Protein 5IJ6 (pdb70)

B-factor: mean 33.67, std 13.54, range [16.43, 113.98]

Organism: Enterococcus faecalis (strain ATCC 700802 / V583) (NCBI:txid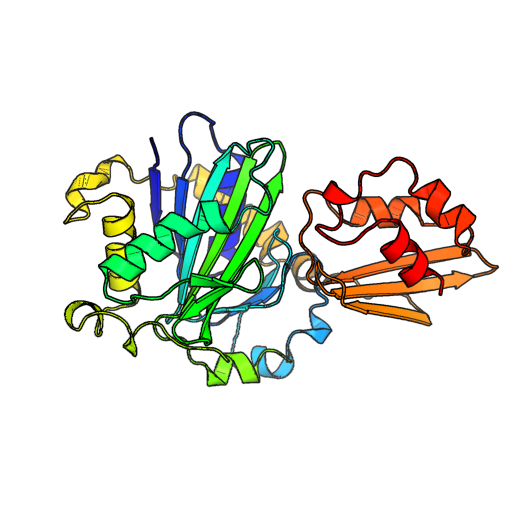226185)

Secondary structure (DSSP, 8-state):
--EEEE-----HHHHHHHHHHHHHT-BTTB-EEEEE--SSEEEE-TT--HHHHB-HHHHHHHT-EEEE-SS-S--EEE-TTEEEEEEEEE--TTTTT-HHHHHHHHHHHHHHTT-TT-EEETTTEEEETTEEEEEEEEEEETTEEEEEEEEESS--HHHHHHHB--B--SGGGS-GGGTT--HHHHHHHHHHHHTT-SSGGGGGGGB----HHHHHHHHHHIIIIIT-HHHHH-PPPP-SEEEEEEETTEEEEEEEEEETTEEEEEEEEES---SS-THHHHHHHTT-BSSHHHHHHHTTT--HHHHSTT--HHHHHHHHH-

Structure (mmCIF, N/CA/C/O backbone):
data_5IJ6
#
_entry.id   5IJ6
#
_cell.length_a   53.011
_cell.length_b   70.912
_cell.length_c   106.466
_cell.angle_alpha   90.000
_cell.angle_beta   90.000
_cell.angle_gamma   90.000
#
_symmetry.space_group_name_H-M   'P 21 21 21'
#
loop_
_entity.id
_entity.type
_entity.pdbx_description
1 polymer 'Lipoate--protein ligase'
2 non-polymer 'LIPOIC ACID'
3 non-polymer 'SULFATE ION'
4 non-polymer 'CHLORIDE ION'
5 water water
#
loop_
_atom_site.group_PDB
_atom_site.id
_atom_site.type_symbol
_atom_site.label_atom_id
_atom_site.label_alt_id
_atom_site.label_comp_id
_atom_site.label_asym_id
_atom_site.label_entity_id
_atom_site.label_seq_id
_atom_site.pdbx_PDB_ins_code
_atom_site.Cartn_x
_atom_site.Cartn_y
_atom_site.Cartn_z
_atom_site.occupancy
_atom_site.B_iso_or_equiv
_atom_site.auth_seq_id
_atom_site.auth_comp_id
_atom_site.auth_asym_id
_atom_site.auth_atom_id
_atom_site.pdbx_PDB_model_num
ATOM 1 N N . GLY A 1 18 ? 87.760 68.250 135.371 1.00 61.63 0 GLY A N 1
ATOM 2 C CA . GLY A 1 18 ? 87.665 69.682 135.781 1.00 59.39 0 GLY A CA 1
ATOM 3 C C . GLY A 1 18 ? 86.267 70.159 136.159 1.00 52.16 0 GLY A C 1
ATOM 4 O O . GLY A 1 18 ? 86.107 71.251 136.709 1.00 49.83 0 GLY A O 1
ATOM 5 N N . MET A 1 19 ? 85.252 69.356 135.875 1.00 48.31 1 MET A N 1
ATOM 6 C CA . MET A 1 19 ? 83.889 69.791 136.078 1.00 47.50 1 MET A CA 1
ATOM 7 C C . MET A 1 19 ? 83.529 69.899 137.562 1.00 44.15 1 MET A C 1
ATOM 8 O O . MET A 1 19 ? 84.062 69.190 138.407 1.00 43.15 1 MET A O 1
ATOM 13 N N . ARG A 1 20 ? 82.633 70.833 137.851 1.00 41.45 2 ARG A N 1
ATOM 14 C CA . ARG A 1 20 ? 82.110 71.047 139.181 1.00 38.75 2 ARG A CA 1
ATOM 15 C C . ARG A 1 20 ? 80.637 70.836 139.075 1.00 35.20 2 ARG A C 1
ATOM 16 O O . ARG A 1 20 ? 80.101 70.785 137.958 1.00 32.28 2 ARG A O 1
ATOM 24 N N . TYR A 1 21 ? 79.958 70.732 140.210 1.00 29.90 3 TYR A N 1
ATOM 25 C CA . TYR A 1 21 ? 78.522 70.618 140.184 1.00 27.27 3 TYR A CA 1
ATOM 26 C C . TYR A 1 21 ? 77.838 71.542 141.188 1.00 26.81 3 TYR A C 1
ATOM 27 O O . TYR A 1 21 ? 78.441 71.982 142.172 1.00 29.06 3 TYR A O 1
ATOM 36 N N . VAL A 1 22 ? 76.570 71.829 140.918 1.00 26.51 4 VAL A N 1
ATOM 37 C CA . VAL A 1 22 ? 75.763 72.647 141.791 1.00 26.99 4 VAL A CA 1
ATOM 38 C C . VAL A 1 22 ? 74.431 71.950 141.942 1.00 25.85 4 VAL A C 1
ATOM 39 O O . VAL A 1 22 ? 73.755 71.657 140.952 1.00 23.64 4 VAL A O 1
ATOM 43 N N . ILE A 1 23 ? 74.047 71.702 143.186 1.00 27.58 5 ILE A N 1
ATOM 44 C CA . ILE A 1 23 ? 72.732 71.156 143.489 1.00 28.11 5 ILE A CA 1
ATOM 45 C C . ILE A 1 23 ? 71.881 72.286 144.018 1.00 25.67 5 ILE A C 1
ATOM 46 O O . ILE A 1 23 ? 72.091 72.751 145.106 1.00 27.61 5 ILE A O 1
ATOM 51 N N . MET A 1 24 ? 70.908 72.722 143.249 1.00 25.45 6 MET A N 1
ATOM 52 C CA . MET A 1 24 ? 70.093 73.866 143.682 1.00 28.17 6 MET A CA 1
ATOM 53 C C . MET A 1 24 ? 69.145 73.442 144.777 1.00 29.47 6 MET A C 1
ATOM 54 O O . MET A 1 24 ? 68.520 72.385 144.685 1.00 25.18 6 MET A O 1
ATOM 59 N N . GLN A 1 25 ? 69.031 74.281 145.796 1.00 32.02 7 GLN A N 1
ATOM 60 C CA . GLN A 1 25 ? 68.289 73.943 147.028 1.00 36.21 7 GLN A CA 1
ATOM 61 C C . GLN A 1 25 ? 66.830 74.371 146.919 1.00 32.82 7 GLN A C 1
ATOM 62 O O . GLN A 1 25 ? 65.975 73.789 147.521 1.00 28.81 7 GLN A O 1
ATOM 68 N N . SER A 1 26 ? 66.563 75.397 146.125 1.00 28.16 8 SER A N 1
ATOM 69 C CA . SER A 1 26 ? 65.222 75.932 145.987 1.00 29.84 8 SER A CA 1
ATOM 70 C C . SER A 1 26 ? 64.301 74.964 145.213 1.00 27.92 8 SER A C 1
ATOM 71 O O . SER A 1 26 ? 64.779 74.105 144.463 1.00 31.02 8 SER A O 1
ATOM 74 N N . ARG A 1 27 ? 62.981 75.086 145.425 1.00 25.45 9 ARG A N 1
ATO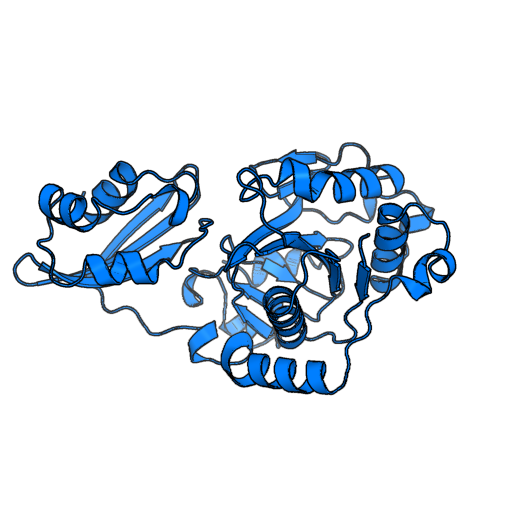M 75 C CA . ARG A 1 27 ? 61.991 74.382 144.587 1.00 25.84 9 ARG A CA 1
ATOM 76 C C . ARG A 1 27 ? 61.149 75.364 143.753 1.00 27.46 9 ARG A C 1
ATOM 77 O O . ARG A 1 27 ? 60.019 75.044 143.344 1.00 26.96 9 ARG A O 1
ATOM 85 N N . ASP A 1 28 ? 61.721 76.551 143.500 1.00 27.49 10 ASP A N 1
ATOM 86 C CA . ASP A 1 28 ? 61.091 77.606 142.718 1.00 25.39 10 ASP A CA 1
ATOM 87 C C . ASP A 1 28 ? 61.811 77.703 141.389 1.00 25.02 10 ASP A C 1
ATOM 88 O O . ASP A 1 28 ? 63.015 78.007 141.348 1.00 25.89 10 ASP A O 1
ATOM 93 N N . ILE A 1 29 ? 61.082 77.447 140.301 1.00 20.39 11 ILE A N 1
ATOM 94 C CA . ILE A 1 29 ? 61.663 77.477 138.963 1.00 21.18 11 ILE A CA 1
ATOM 95 C C . ILE A 1 29 ? 62.323 78.848 138.671 1.00 22.33 11 ILE A C 1
ATOM 96 O O . ILE A 1 29 ? 63.351 78.911 138.005 1.00 25.91 11 ILE A O 1
ATOM 101 N N . ARG A 1 30 ? 61.760 79.920 139.221 1.00 23.23 12 ARG A N 1
ATOM 102 C CA . ARG A 1 30 ? 62.261 81.260 138.942 1.00 25.61 12 ARG A CA 1
ATOM 103 C C . ARG A 1 30 ? 63.621 81.491 139.576 1.00 23.66 12 ARG A C 1
ATOM 104 O O . ARG A 1 30 ? 64.497 82.023 138.941 1.00 23.10 12 ARG A O 1
ATOM 112 N N . GLU A 1 31 ? 63.791 81.075 140.823 1.00 23.93 13 GLU A N 1
ATOM 113 C CA . GLU A 1 31 ? 65.096 81.108 141.461 1.00 24.57 13 GLU A CA 1
ATOM 114 C C . GLU A 1 31 ? 66.100 80.172 140.775 1.00 22.16 13 GLU A C 1
ATOM 115 O O . GLU A 1 31 ? 67.259 80.520 140.617 1.00 23.10 13 GLU A O 1
ATOM 121 N N . ASN A 1 32 ? 65.651 78.981 140.376 1.00 21.07 14 ASN A N 1
ATOM 122 C CA . ASN A 1 32 ? 66.544 78.022 139.708 1.00 20.48 14 ASN A CA 1
ATOM 123 C C . ASN A 1 32 ? 67.018 78.524 138.341 1.00 21.79 14 ASN A C 1
ATOM 124 O O . ASN A 1 32 ? 68.207 78.459 138.040 1.00 22.39 14 ASN A O 1
ATOM 129 N N . LEU A 1 33 ? 66.112 79.068 137.537 1.00 21.33 15 LEU A N 1
ATOM 130 C CA . LEU A 1 33 ? 66.539 79.675 136.250 1.00 23.80 15 LEU A CA 1
ATOM 131 C C . LEU A 1 33 ? 67.477 80.849 136.455 1.00 21.15 15 LEU A C 1
ATOM 132 O O . LEU A 1 33 ? 68.427 81.020 135.682 1.00 24.52 15 LEU A O 1
ATOM 137 N N . ALA A 1 34 ? 67.216 81.662 137.489 1.00 21.85 16 ALA A N 1
ATOM 138 C CA . ALA A 1 34 ? 68.050 82.836 137.773 1.00 21.09 16 ALA A CA 1
ATOM 139 C C . ALA A 1 34 ? 69.443 82.389 138.182 1.00 21.62 16 ALA A C 1
ATOM 140 O O . ALA A 1 34 ? 70.432 83.026 137.826 1.00 20.66 16 ALA A O 1
ATOM 142 N N . THR A 1 35 ? 69.512 81.276 138.921 1.00 21.67 17 THR A N 1
ATOM 143 C CA . THR A 1 35 ? 70.777 80.715 139.364 1.00 22.96 17 THR A CA 1
ATOM 144 C C . THR A 1 35 ? 71.623 80.287 138.160 1.00 23.45 17 THR A C 1
ATOM 145 O O . THR A 1 35 ? 72.829 80.668 138.033 1.00 23.91 17 THR A O 1
ATOM 149 N N . GLU A 1 36 ? 71.005 79.528 137.273 1.00 23.78 18 GLU A N 1
ATOM 150 C CA . GLU A 1 36 ? 71.634 79.132 136.008 1.00 26.73 18 GLU A CA 1
ATOM 151 C C . GLU A 1 36 ? 72.105 80.352 135.202 1.00 24.31 18 GLU A C 1
ATOM 152 O O . GLU A 1 36 ? 73.251 80.417 134.793 1.00 23.43 18 GLU A O 1
ATOM 158 N N . ASP A 1 37 ? 71.197 81.315 135.000 1.00 26.90 19 ASP A N 1
ATOM 159 C CA . ASP A 1 37 ? 71.519 82.617 134.354 1.00 25.34 19 ASP A CA 1
ATOM 160 C C . ASP A 1 37 ? 72.775 83.263 134.984 1.00 27.36 19 ASP A C 1
ATOM 161 O O . ASP A 1 37 ? 73.727 83.642 134.289 1.00 26.30 19 ASP A O 1
ATOM 166 N N . TYR A 1 38 ? 72.774 83.361 136.301 1.00 27.21 20 TYR A N 1
ATOM 167 C CA . TYR A 1 38 ? 73.842 83.999 137.018 1.00 32.03 20 TYR A CA 1
ATOM 168 C C . TYR A 1 38 ? 75.178 83.238 136.902 1.00 29.68 20 TYR A C 1
ATOM 169 O O . TYR A 1 38 ? 76.222 83.844 136.740 1.00 29.37 20 TYR A O 1
ATOM 178 N N . LEU A 1 39 ? 75.121 81.914 136.989 1.00 31.85 21 LEU A N 1
ATOM 179 C CA . LEU A 1 39 ? 76.318 81.083 136.902 1.00 28.52 21 LEU A CA 1
ATOM 180 C C . LEU A 1 39 ? 76.924 81.119 135.485 1.00 29.40 21 LEU A C 1
ATOM 181 O O . LEU A 1 39 ? 78.155 81.131 135.332 1.00 36.68 21 LEU A O 1
ATOM 186 N N . LEU A 1 40 ? 76.072 81.161 134.464 1.00 27.42 22 LEU A N 1
ATOM 187 C CA . LEU A 1 40 ? 76.548 81.348 133.076 1.00 29.51 22 LEU A CA 1
ATOM 188 C C . LEU A 1 40 ? 77.253 82.692 132.935 1.00 33.34 22 LEU A C 1
ATOM 189 O O . LEU A 1 40 ? 78.327 82.791 132.348 1.00 33.24 22 LEU A O 1
ATOM 194 N N . ASN A 1 41 ? 76.644 83.725 133.481 1.00 33.10 23 ASN A N 1
ATOM 195 C CA . ASN A 1 41 ? 77.181 85.061 133.327 1.00 41.30 23 ASN A CA 1
ATOM 196 C C . ASN A 1 41 ? 78.440 85.358 134.157 1.00 45.12 23 ASN A C 1
ATOM 197 O O . ASN A 1 41 ? 79.122 86.335 133.888 1.00 52.45 23 ASN A O 1
ATOM 202 N N . THR A 1 42 ? 78.776 84.474 135.105 1.00 45.71 24 THR A N 1
ATOM 203 C CA . THR A 1 42 ? 80.009 84.602 135.902 1.00 53.42 24 THR A CA 1
ATOM 204 C C . THR A 1 42 ? 80.959 83.367 135.756 1.00 50.17 24 THR A C 1
ATOM 205 O O . THR A 1 42 ? 81.805 83.125 136.604 1.00 52.66 24 THR A O 1
ATOM 209 N N . LEU A 1 43 ? 80.809 82.613 134.665 1.00 51.11 25 LEU A N 1
ATOM 210 C CA . LEU A 1 43 ? 81.574 81.374 134.445 1.00 47.94 25 LEU A CA 1
ATOM 211 C C . LEU A 1 43 ? 83.047 81.679 134.116 1.00 49.74 25 LEU A C 1
ATOM 212 O O . LEU A 1 43 ? 83.356 82.715 133.524 1.00 50.67 25 LEU A O 1
ATOM 217 N N . SER A 1 44 ? 83.937 80.773 134.521 1.00 51.46 26 SER A N 1
ATOM 218 C CA . SER A 1 44 ? 85.355 80.810 134.121 1.00 60.32 26 SER A CA 1
ATOM 219 C C . SER A 1 44 ? 85.623 79.642 133.163 1.00 67.79 26 SER A C 1
ATOM 220 O O . SER A 1 44 ? 84.943 78.601 133.235 1.00 71.41 26 SER A O 1
ATOM 223 N N . PHE A 1 45 ? 86.606 79.804 132.270 1.00 73.91 27 PHE A N 1
ATOM 224 C CA . PHE A 1 45 ? 87.019 78.704 131.374 1.00 81.47 27 PHE A CA 1
ATOM 225 C C . PHE A 1 45 ? 87.641 77.565 132.207 1.00 78.93 27 PHE A C 1
ATOM 226 O O . PHE A 1 45 ? 87.510 76.388 131.855 1.00 77.45 27 PHE A O 1
ATOM 234 N N . GLU A 1 46 ? 88.279 77.923 133.325 1.00 71.56 28 GLU A N 1
ATOM 235 C CA . GLU A 1 46 ? 88.865 76.937 134.240 1.00 73.17 28 GLU A CA 1
ATOM 236 C C . GLU A 1 46 ? 87.912 75.777 134.581 1.00 74.45 28 GLU A C 1
ATOM 237 O O . GLU A 1 46 ? 88.341 74.617 134.622 1.00 71.42 28 GLU A O 1
ATOM 243 N N . GLU A 1 47 ? 86.631 76.080 134.822 1.00 64.96 29 GLU A N 1
ATOM 244 C CA . GLU A 1 47 ? 85.693 75.048 135.272 1.00 60.90 29 GLU A CA 1
ATOM 245 C C . GLU A 1 47 ? 84.314 75.137 134.629 1.00 51.39 29 GLU A C 1
ATOM 246 O O . GLU A 1 47 ? 83.584 76.104 134.853 1.00 47.40 29 GLU A O 1
ATOM 252 N N . PRO A 1 48 ? 83.962 74.126 133.812 1.00 42.58 30 PRO A N 1
ATOM 253 C CA . PRO A 1 48 ? 82.567 73.951 133.424 1.00 41.80 30 PRO A CA 1
ATOM 254 C C . PRO A 1 48 ? 81.758 73.415 134.611 1.00 37.60 30 PRO A C 1
ATOM 255 O O . PRO A 1 48 ? 82.344 72.864 135.553 1.00 37.72 30 PRO A O 1
ATOM 259 N N . LEU A 1 49 ? 80.440 73.583 134.562 1.00 31.47 31 LEU A N 1
ATOM 260 C CA . LEU A 1 49 ? 79.551 73.170 135.645 1.00 30.24 31 LEU A CA 1
ATOM 261 C C . LEU A 1 49 ? 78.490 72.228 135.151 1.00 30.05 31 LEU A C 1
ATOM 262 O O . LEU A 1 49 ? 78.045 72.304 133.983 1.00 28.21 31 LEU A O 1
ATOM 267 N N . VAL A 1 50 ? 78.042 71.365 136.047 1.00 25.43 32 VAL A N 1
ATOM 268 C CA . VAL A 1 50 ? 76.795 70.672 135.847 1.00 25.67 32 VAL A CA 1
ATOM 269 C C . VAL A 1 50 ? 75.821 71.085 136.965 1.00 23.42 32 VAL A C 1
ATOM 270 O O . VAL A 1 50 ? 76.154 71.050 138.149 1.00 22.22 32 VAL A O 1
ATOM 274 N N . LEU A 1 51 ? 74.639 71.504 136.573 1.00 21.77 33 LEU A N 1
ATOM 275 C CA . LEU A 1 51 ? 73.637 71.956 137.514 1.00 23.12 33 LEU A CA 1
ATOM 276 C C . LEU A 1 51 ? 72.491 70.955 137.535 1.00 23.58 33 LEU A C 1
ATOM 277 O O . LEU A 1 51 ? 72.116 70.422 136.491 1.00 22.50 33 LEU A O 1
ATOM 282 N N . PHE A 1 52 ? 71.924 70.733 138.715 1.00 21.89 34 PHE A N 1
ATOM 283 C CA . PHE A 1 52 ? 70.732 69.922 138.857 1.00 21.12 34 PHE A CA 1
ATOM 284 C C . PHE A 1 52 ? 69.712 70.699 139.638 1.00 22.31 34 PHE A C 1
ATOM 285 O O . PHE A 1 52 ? 70.030 71.249 140.714 1.00 26.12 34 PHE A O 1
ATOM 293 N N . TYR A 1 53 ? 68.489 70.753 139.112 1.00 20.36 35 TYR A N 1
ATOM 294 C CA . TYR A 1 53 ? 67.439 71.461 139.793 1.00 22.38 35 TYR A CA 1
ATOM 295 C C . TYR A 1 53 ? 66.079 70.853 139.650 1.00 19.29 35 TYR A C 1
ATOM 296 O O . TYR A 1 53 ? 65.723 70.323 138.617 1.00 20.71 35 TYR A O 1
ATOM 305 N N . ILE A 1 54 ? 65.320 70.991 140.731 1.00 19.31 36 ILE A N 1
ATOM 306 C CA . ILE A 1 54 ? 63.996 70.454 140.878 1.00 19.48 36 ILE A CA 1
ATOM 307 C C . ILE A 1 54 ? 63.081 71.587 141.319 1.00 21.22 36 ILE A C 1
ATOM 308 O O . ILE A 1 54 ? 63.493 72.455 142.107 1.00 22.22 36 ILE A O 1
ATOM 313 N N . GLN A 1 55 ? 61.841 71.579 140.826 1.00 22.81 37 GLN A N 1
ATOM 314 C CA . GLN A 1 55 ? 60.875 72.642 141.149 1.00 23.50 37 GLN A CA 1
ATOM 315 C C . GLN A 1 55 ? 59.436 72.134 141.225 1.00 25.11 37 GLN A C 1
ATOM 316 O O . GLN A 1 55 ? 59.075 71.115 140.600 1.00 25.50 37 GLN A O 1
ATOM 322 N N . GLU A 1 56 ? 58.627 72.875 141.973 1.00 23.73 38 GLU A N 1
ATOM 323 C CA . GLU A 1 56 ? 57.190 72.661 142.063 1.00 30.23 38 GLU A CA 1
ATOM 324 C C . GLU A 1 56 ? 56.476 73.027 140.748 1.00 28.00 38 GLU A C 1
ATOM 325 O O . GLU A 1 56 ? 57.015 73.809 139.943 1.00 26.05 38 GLU A O 1
ATOM 331 N N . PRO A 1 57 ? 55.259 72.465 140.526 1.00 27.83 39 PRO A N 1
ATOM 332 C CA . PRO A 1 57 ? 54.460 72.700 139.301 1.00 24.16 39 PRO A CA 1
ATOM 333 C C . PRO A 1 57 ? 54.652 74.081 138.615 1.00 22.65 39 PRO A C 1
ATOM 334 O O . PRO A 1 57 ? 54.370 75.144 139.186 1.00 21.56 39 PRO A O 1
ATOM 338 N N . CYS A 1 58 ? 55.148 74.049 137.398 1.00 22.43 40 CYS A N 1
ATOM 339 C CA . CYS A 1 58 ? 55.424 75.260 136.699 1.00 19.27 40 CYS A CA 1
ATOM 340 C C . CYS A 1 58 ? 55.415 75.004 135.252 1.00 17.11 40 CYS A C 1
ATOM 341 O O . CYS A 1 58 ? 55.508 73.855 134.808 1.00 17.79 40 CYS A O 1
ATOM 344 N N . VAL A 1 59 ? 55.277 76.080 134.508 1.00 17.27 41 VAL A N 1
ATOM 345 C CA . VAL A 1 59 ? 55.452 76.072 133.065 1.00 19.40 41 VAL A CA 1
ATOM 346 C C . VAL A 1 59 ? 56.601 77.021 132.698 1.00 18.10 41 VAL A C 1
ATOM 347 O O . VAL A 1 59 ? 56.698 78.137 133.204 1.00 19.29 41 VAL A O 1
ATOM 351 N N . ILE A 1 60 ? 57.471 76.562 131.825 1.00 19.04 42 ILE A N 1
ATOM 352 C CA . ILE A 1 60 ? 58.575 77.383 131.362 1.00 18.13 42 ILE A CA 1
ATOM 353 C C . ILE A 1 60 ? 58.413 77.584 129.869 1.00 18.21 42 ILE A C 1
ATOM 354 O O . ILE A 1 60 ? 58.424 76.618 129.078 1.00 17.83 42 ILE A O 1
ATOM 359 N N . LEU A 1 61 ? 58.265 78.841 129.480 1.00 18.83 43 LEU A N 1
ATOM 360 C CA . LEU A 1 61 ? 58.195 79.202 128.080 1.00 18.71 43 LEU A CA 1
ATOM 361 C C . LEU A 1 61 ? 59.581 79.354 127.463 1.00 18.08 43 LEU A C 1
ATOM 362 O O . LEU A 1 61 ? 60.500 79.885 128.088 1.00 20.22 43 LEU A O 1
ATOM 367 N N . GLY A 1 62 ? 59.717 78.884 126.219 1.00 17.14 44 GLY A N 1
ATOM 368 C CA . GLY A 1 62 ? 60.844 79.235 125.395 1.00 22.58 44 GLY A CA 1
ATOM 369 C C . GLY A 1 62 ? 60.925 80.728 125.177 1.00 20.89 44 GLY A C 1
ATOM 370 O O . GLY A 1 62 ? 59.924 81.440 125.250 1.00 20.93 44 GLY A O 1
ATOM 371 N N . ARG A 1 63 ? 62.133 81.186 124.874 1.00 19.93 45 ARG A N 1
ATOM 372 C CA . ARG A 1 63 ? 62.468 82.587 124.845 1.00 20.47 45 ARG A CA 1
ATOM 373 C C . ARG A 1 63 ? 61.517 83.421 123.994 1.00 21.27 45 ARG A C 1
ATOM 374 O O . ARG A 1 63 ? 61.180 84.525 124.365 1.00 20.09 45 ARG A O 1
ATOM 382 N N . ASN A 1 64 ? 61.082 82.873 122.856 1.00 20.69 46 ASN A N 1
ATOM 383 C CA . ASN A 1 64 ? 60.294 83.625 121.901 1.00 20.54 46 ASN A CA 1
ATOM 384 C C . ASN A 1 64 ? 58.852 83.105 121.766 1.00 19.19 46 ASN A C 1
ATOM 385 O O . ASN A 1 64 ? 58.192 83.359 120.797 1.00 20.41 46 ASN A O 1
ATOM 390 N N . GLN A 1 65 ? 58.379 82.395 122.751 1.00 20.12 47 GLN A N 1
ATOM 391 C CA . GLN A 1 65 ? 57.026 81.869 122.684 1.00 21.82 47 GLN A CA 1
ATOM 392 C C . GLN A 1 65 ? 56.013 82.929 123.094 1.00 23.62 47 GLN A C 1
ATOM 393 O O . GLN A 1 65 ? 56.333 83.877 123.831 1.00 20.99 47 GLN A O 1
ATOM 399 N N . ASN A 1 66 ? 54.809 82.774 122.570 1.00 22.87 48 ASN A N 1
ATOM 400 C CA . ASN A 1 66 ? 53.674 83.555 122.972 1.00 23.18 48 ASN A CA 1
ATOM 401 C C . ASN A 1 66 ? 53.018 82.874 124.180 1.00 22.10 48 ASN A C 1
ATOM 402 O O . ASN A 1 66 ? 52.470 81.764 124.066 1.00 23.55 48 ASN A O 1
ATOM 407 N N . ALA A 1 67 ? 53.107 83.518 125.352 1.00 19.98 49 ALA A N 1
ATOM 408 C CA . ALA A 1 67 ? 52.559 82.967 126.593 1.00 21.07 49 ALA A CA 1
ATOM 409 C C . ALA A 1 67 ? 51.065 82.580 126.476 1.00 24.48 49 ALA A C 1
ATOM 410 O O . ALA A 1 67 ? 50.617 81.518 126.969 1.00 26.00 49 ALA A O 1
ATOM 412 N N . TYR A 1 68 ? 50.325 83.438 125.811 1.00 24.46 50 TYR A N 1
ATOM 413 C CA . TYR A 1 68 ? 48.890 83.309 125.705 1.00 30.72 50 TYR A CA 1
ATOM 414 C C . TYR A 1 68 ? 48.473 82.157 124.785 1.00 32.87 50 TYR A C 1
ATOM 415 O O . TYR A 1 68 ? 47.392 81.639 124.912 1.00 36.31 50 TYR A O 1
ATOM 424 N N . GLU A 1 69 ? 49.355 81.719 123.906 1.00 31.60 51 GLU A N 1
ATOM 425 C CA . GLU A 1 69 ? 48.996 80.633 123.014 1.00 33.56 51 GLU A CA 1
ATOM 426 C C . GLU A 1 69 ? 49.457 79.277 123.465 1.00 30.28 51 GLU A C 1
ATOM 427 O O . GLU A 1 69 ? 48.932 78.283 123.007 1.00 30.73 51 GLU A O 1
ATOM 433 N N . GLU A 1 70 ? 50.404 79.233 124.389 1.00 26.86 52 GLU A N 1
ATOM 434 C CA . GLU A 1 70 ? 51.019 77.986 124.784 1.00 26.21 52 GLU A CA 1
ATOM 435 C C . GLU A 1 70 ? 50.438 77.399 126.050 1.00 24.53 52 GLU A C 1
ATOM 436 O O . GLU A 1 70 ? 50.584 76.192 126.290 1.00 21.52 52 GLU A O 1
ATOM 442 N N . ILE A 1 71 ? 49.820 78.249 126.871 1.00 22.18 53 ILE A N 1
ATOM 443 C CA . ILE A 1 71 ? 49.346 77.862 128.196 1.00 22.29 53 ILE A CA 1
ATOM 444 C C . ILE A 1 71 ? 47.855 78.130 128.362 1.00 24.58 53 ILE A C 1
ATOM 445 O O . ILE A 1 71 ? 47.347 79.149 127.909 1.00 23.42 53 ILE A O 1
ATOM 450 N N . ASP A 1 72 ? 47.171 77.218 129.037 1.00 23.01 54 ASP A N 1
ATOM 451 C CA . ASP A 1 72 ? 45.841 77.501 129.592 1.00 26.98 54 ASP A CA 1
ATOM 452 C C . ASP A 1 72 ? 46.037 78.260 130.916 1.00 24.35 54 ASP A C 1
ATOM 453 O O . ASP A 1 72 ? 46.217 77.656 131.976 1.00 24.67 54 ASP A O 1
ATOM 458 N N . LEU A 1 73 ? 46.011 79.581 130.820 1.00 25.97 55 LEU A N 1
ATOM 459 C CA . LEU A 1 73 ? 46.357 80.464 131.924 1.00 25.63 55 LEU A CA 1
ATOM 460 C C . LEU A 1 73 ? 45.359 80.416 133.054 1.00 25.78 55 LEU A C 1
ATOM 461 O O . LEU A 1 73 ? 45.744 80.500 134.226 1.00 25.36 55 LEU A O 1
ATOM 466 N N . ALA A 1 74 ? 44.071 80.277 132.719 1.00 27.13 56 ALA A N 1
ATOM 467 C CA . ALA A 1 74 ? 43.041 80.147 133.727 1.00 27.74 56 ALA A CA 1
ATOM 468 C C . ALA A 1 74 ? 43.223 78.871 134.576 1.00 29.50 56 ALA A C 1
ATOM 469 O O . ALA A 1 74 ? 43.059 78.894 135.805 1.00 28.21 56 ALA A O 1
ATOM 471 N N . TYR A 1 75 ? 43.562 77.763 133.926 1.00 29.20 57 TYR A N 1
ATOM 472 C CA . TYR A 1 75 ? 43.851 76.503 134.641 1.00 27.95 57 TYR A CA 1
ATOM 473 C C . TYR A 1 75 ? 45.129 76.622 135.495 1.00 25.80 57 TYR A C 1
ATOM 474 O O . TYR A 1 75 ? 45.148 76.228 136.664 1.00 27.17 57 TYR A O 1
ATOM 483 N N . ALA A 1 76 ? 46.181 77.172 134.919 1.00 24.63 58 ALA A N 1
ATOM 484 C CA . ALA A 1 76 ? 47.425 77.387 135.666 1.00 23.81 58 ALA A CA 1
ATOM 485 C C . ALA A 1 76 ? 47.168 78.250 136.906 1.00 25.97 58 ALA A C 1
ATOM 486 O O . ALA A 1 76 ? 47.651 77.932 138.001 1.00 26.36 58 ALA A O 1
ATOM 488 N N . ARG A 1 77 ? 46.363 79.309 136.726 1.00 30.13 59 ARG A N 1
ATOM 489 C CA . ARG A 1 77 ? 45.971 80.199 137.820 1.00 31.24 59 ARG A CA 1
ATOM 490 C C . ARG A 1 77 ? 45.210 79.441 138.911 1.00 31.34 59 ARG A C 1
ATOM 491 O O . ARG A 1 77 ? 45.510 79.580 140.084 1.00 30.50 59 ARG A O 1
ATOM 499 N N A GLU A 1 78 ? 44.224 78.646 138.493 0.50 34.71 60 GLU A N 1
ATOM 500 N N B GLU A 1 78 ? 44.230 78.640 138.513 0.50 33.51 60 GLU A N 1
ATOM 501 C CA A GLU A 1 78 ? 43.422 77.815 139.406 0.50 36.44 60 GLU A CA 1
ATOM 502 C CA B GLU A 1 78 ? 43.431 77.873 139.473 0.50 34.37 60 GLU A CA 1
ATOM 503 C C A GLU A 1 78 ? 44.295 76.888 140.251 0.50 34.23 60 GLU A C 1
ATOM 504 C C B GLU A 1 78 ? 44.278 76.862 140.264 0.50 33.18 60 GLU A C 1
ATOM 505 O O A GLU A 1 78 ? 44.120 76.793 141.459 0.50 35.72 60 GLU A O 1
ATOM 506 O O B GLU A 1 78 ? 44.065 76.683 141.458 0.50 34.53 60 GLU A O 1
ATOM 517 N N . LYS A 1 79 ? 45.234 76.212 139.597 1.00 31.87 61 LYS A N 1
ATOM 518 C CA . LYS A 1 79 ? 46.097 75.207 140.250 1.00 31.56 61 LYS A CA 1
ATOM 519 C C . LYS A 1 79 ? 47.389 75.751 140.871 1.00 29.84 61 LYS A C 1
ATOM 520 O O . LYS A 1 79 ? 48.173 74.982 141.393 1.00 26.90 61 LYS A O 1
ATOM 526 N N . GLY A 1 80 ? 47.623 77.062 140.794 1.00 29.78 62 GLY A N 1
ATOM 527 C CA . GLY A 1 80 ? 48.834 77.655 141.372 1.00 29.26 62 GLY A CA 1
ATOM 528 C C . GLY A 1 80 ? 50.116 77.283 140.651 1.00 28.15 62 GLY A C 1
ATOM 529 O O . GLY A 1 80 ? 51.178 77.167 141.275 1.00 30.30 62 GLY A O 1
ATOM 530 N N . ILE A 1 81 ? 50.026 77.092 139.331 1.00 25.50 63 ILE A N 1
ATOM 531 C CA . ILE A 1 81 ? 51.168 76.667 138.534 1.00 26.20 63 ILE A CA 1
ATOM 532 C C . ILE A 1 81 ? 51.951 77.914 138.188 1.00 24.99 63 ILE A C 1
ATOM 533 O O . ILE A 1 81 ? 51.396 78.848 137.635 1.00 26.57 63 ILE A O 1
ATOM 538 N N . VAL A 1 82 ? 53.231 77.929 138.543 1.00 22.33 64 VAL A N 1
ATOM 539 C CA . VAL A 1 82 ? 54.091 79.111 138.339 1.00 25.74 64 VAL A CA 1
ATOM 540 C C . VAL A 1 82 ? 54.491 79.209 136.854 1.00 21.77 64 VAL A C 1
ATOM 541 O O . VAL A 1 82 ? 54.900 78.225 136.275 1.00 22.37 64 VAL A O 1
ATOM 545 N N . ILE A 1 83 ? 54.346 80.393 136.247 1.00 20.31 65 ILE A N 1
ATOM 546 C CA . ILE A 1 83 ? 54.729 80.577 134.857 1.00 22.13 65 ILE A CA 1
ATOM 547 C C . ILE A 1 83 ? 56.009 81.420 134.779 1.00 20.99 65 ILE A C 1
ATOM 548 O O . ILE A 1 83 ? 56.134 82.431 135.453 1.00 20.96 65 ILE A O 1
ATOM 553 N N . THR A 1 84 ? 56.970 80.988 133.983 1.00 18.99 66 THR A N 1
ATOM 554 C CA . THR A 1 84 ? 58.134 81.839 133.709 1.00 19.53 66 THR A CA 1
ATOM 555 C C . THR A 1 84 ? 58.614 81.628 132.287 1.00 18.98 66 THR A C 1
ATOM 556 O O . THR A 1 84 ? 58.029 80.847 131.542 1.00 16.43 66 THR A O 1
ATOM 560 N N . ARG A 1 85 ? 59.682 82.346 131.925 1.00 18.66 67 ARG A N 1
ATOM 561 C CA . ARG A 1 85 ? 60.261 82.284 130.599 1.00 18.83 67 ARG A CA 1
ATOM 562 C C . ARG A 1 85 ? 61.768 82.164 130.735 1.00 18.68 67 ARG A C 1
ATOM 563 O O . ARG A 1 85 ? 62.372 82.817 131.549 1.00 17.52 67 ARG A O 1
ATOM 571 N N . ARG A 1 86 ? 62.354 81.284 129.943 1.00 20.26 68 ARG A N 1
ATOM 572 C CA . ARG A 1 86 ? 63.781 81.049 129.980 1.00 18.65 68 ARG A CA 1
ATOM 573 C C . ARG A 1 86 ? 64.455 81.749 128.827 1.00 20.23 68 ARG A C 1
ATOM 574 O O . ARG A 1 86 ? 63.790 82.252 127.887 1.00 17.93 68 ARG A O 1
ATOM 582 N N . LEU A 1 87 ? 65.790 81.748 128.878 1.00 19.39 69 LEU A N 1
ATOM 583 C CA . LEU A 1 87 ? 66.599 82.398 127.876 1.00 20.65 69 LEU A CA 1
ATOM 584 C C . LEU A 1 87 ? 66.827 81.574 126.631 1.00 18.93 69 LEU A C 1
ATOM 585 O O . LEU A 1 87 ? 67.105 82.129 125.572 1.00 18.15 69 LEU A O 1
ATOM 590 N N . SER A 1 88 ? 66.761 80.253 126.755 1.00 19.38 70 SER A N 1
ATOM 591 C CA . SER A 1 88 ? 66.930 79.381 125.613 1.00 19.73 70 SER A CA 1
ATOM 592 C C . SER A 1 88 ? 65.651 79.319 124.766 1.00 21.15 70 SER A C 1
ATOM 593 O O . SER A 1 88 ? 64.548 79.494 125.270 1.00 17.53 70 SER A O 1
ATOM 596 N N . GLY A 1 89 ? 65.816 79.041 123.478 1.00 22.24 71 GLY A N 1
ATOM 597 C CA . GLY A 1 89 ? 64.686 78.831 122.588 1.00 21.80 71 GLY A CA 1
ATOM 598 C C . GLY A 1 89 ? 64.019 77.491 122.847 1.00 20.84 71 GLY A C 1
ATOM 599 O O . GLY A 1 89 ? 64.249 76.841 123.884 1.00 18.98 71 GLY A O 1
ATOM 600 N N . GLY A 1 90 ? 63.187 77.076 121.914 1.00 21.61 72 GLY A N 1
ATOM 601 C CA . GLY A 1 90 ? 62.468 75.841 122.050 1.00 22.28 72 GLY A CA 1
ATOM 602 C C . GLY A 1 90 ? 61.071 76.076 122.547 1.00 21.05 72 GLY A C 1
ATOM 603 O O . GLY A 1 90 ? 60.592 77.219 122.579 1.00 18.44 72 GLY A O 1
ATOM 604 N N . GLY A 1 91 ? 60.432 74.983 122.954 1.00 21.03 73 GLY A N 1
ATOM 605 C CA . GLY A 1 91 ? 59.002 74.975 123.268 1.00 23.10 73 GLY A CA 1
ATOM 606 C C . GLY A 1 91 ? 58.709 75.075 124.748 1.00 20.93 73 GLY A C 1
ATOM 607 O O . GLY A 1 91 ? 59.615 75.257 125.574 1.00 18.48 73 GLY A O 1
ATOM 608 N N . ALA A 1 92 ? 57.424 74.931 125.074 1.00 20.11 74 ALA A N 1
ATOM 609 C CA . ALA A 1 92 ? 56.922 75.080 126.423 1.00 18.97 74 ALA A CA 1
ATOM 610 C C . ALA A 1 92 ? 57.066 73.778 127.177 1.00 22.65 74 ALA A C 1
ATOM 611 O O . ALA A 1 92 ? 56.823 72.717 126.630 1.00 21.25 74 ALA A O 1
ATOM 613 N N . VAL A 1 93 ? 57.423 73.865 128.437 1.00 21.06 75 VAL A N 1
ATOM 614 C CA . VAL A 1 93 ? 57.594 72.684 129.268 1.00 22.79 75 VAL A CA 1
ATOM 615 C C . VAL A 1 93 ? 56.789 72.825 130.554 1.00 20.26 75 VAL A C 1
ATOM 616 O O . VAL A 1 93 ? 56.793 73.880 131.156 1.00 19.23 75 VAL A O 1
ATOM 620 N N . TYR A 1 94 ? 56.132 71.747 130.980 1.00 20.38 76 TYR A N 1
ATOM 621 C CA . TYR A 1 94 ? 55.575 71.675 132.331 1.00 21.82 76 TYR A CA 1
ATOM 622 C C . TYR A 1 94 ? 56.463 70.802 133.203 1.00 24.51 76 TYR A C 1
ATOM 623 O O . TYR A 1 94 ? 56.760 69.678 132.826 1.00 20.99 76 TYR A O 1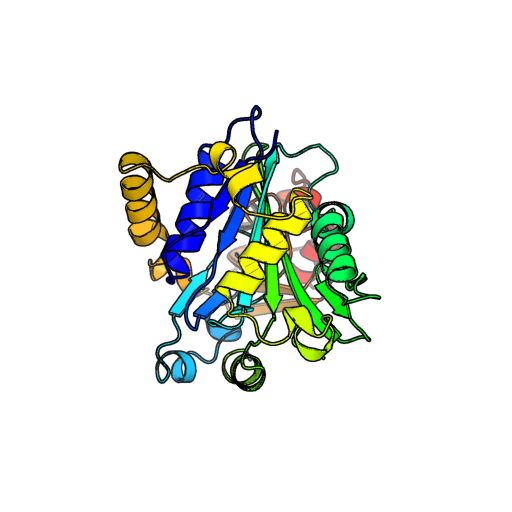
ATOM 632 N N . ASP A 1 95 ? 56.885 71.326 134.366 1.00 23.36 77 ASP A N 1
ATOM 633 C CA . ASP A 1 95 ? 57.680 70.548 135.363 1.00 24.46 77 ASP A CA 1
ATOM 634 C C . ASP A 1 95 ? 56.900 70.449 136.662 1.00 22.85 77 ASP A C 1
ATOM 635 O O . ASP A 1 95 ? 56.107 71.335 136.986 1.00 24.04 77 ASP A O 1
ATOM 640 N N . ASP A 1 96 ? 57.148 69.381 137.405 1.00 19.35 78 ASP A N 1
ATOM 641 C CA . ASP A 1 96 ? 56.647 69.219 138.770 1.00 18.50 78 ASP A CA 1
ATOM 642 C C . ASP A 1 96 ? 57.701 68.450 139.562 1.00 19.19 78 ASP A C 1
ATOM 643 O O . ASP A 1 96 ? 58.800 68.193 139.041 1.00 21.87 78 ASP A O 1
ATOM 648 N N . LEU A 1 97 ? 57.387 68.057 140.802 1.00 20.61 79 LEU A N 1
ATOM 649 C CA . LEU A 1 97 ? 58.382 67.410 141.656 1.00 23.36 79 LEU A CA 1
ATOM 650 C C . LEU A 1 97 ? 58.761 65.990 141.173 1.00 26.23 79 LEU A C 1
ATOM 651 O O . LEU A 1 97 ? 59.576 65.309 141.816 1.00 23.57 79 LEU A O 1
ATOM 656 N N . GLY A 1 98 ? 58.165 65.548 140.061 1.00 23.42 80 GLY A N 1
ATOM 657 C CA . GLY A 1 98 ? 58.578 64.294 139.386 1.00 23.21 80 GLY A CA 1
ATOM 658 C C . GLY A 1 98 ? 59.617 64.488 138.279 1.00 22.54 80 GLY A C 1
ATOM 659 O O . GLY A 1 98 ? 60.019 63.512 137.612 1.00 23.26 80 GLY A O 1
ATOM 660 N N . ASN A 1 99 ? 60.046 65.734 138.076 1.00 21.61 81 ASN A N 1
ATOM 661 C CA . ASN A 1 99 ? 61.092 66.083 137.116 1.00 21.98 81 ASN A CA 1
ATOM 662 C C . ASN A 1 99 ? 62.395 66.483 137.825 1.00 23.16 81 ASN A C 1
ATOM 663 O O . ASN A 1 99 ? 62.364 67.100 138.871 1.00 23.88 81 ASN A O 1
ATOM 668 N N . VAL A 1 100 ? 63.531 66.146 137.220 1.00 22.04 82 VAL A N 1
ATOM 669 C CA . VAL A 1 100 ? 64.797 66.811 137.543 1.00 22.35 82 VAL A CA 1
ATOM 670 C C . VAL A 1 100 ? 65.371 67.414 136.265 1.00 22.84 82 VAL A C 1
ATOM 671 O O . VAL A 1 100 ? 65.370 66.802 135.219 1.00 23.62 82 VAL A O 1
ATOM 675 N N . SER A 1 101 ? 65.865 68.622 136.367 1.00 20.46 83 SER A N 1
ATOM 676 C CA . SER A 1 101 ? 66.438 69.280 135.229 1.00 21.26 83 SER A CA 1
ATOM 677 C C . SER A 1 101 ? 67.921 69.288 135.411 1.00 23.50 83 SER A C 1
ATOM 678 O O . SER A 1 101 ? 68.410 69.343 136.531 1.00 21.51 83 SER A O 1
ATOM 681 N N . PHE A 1 102 ? 68.647 69.155 134.308 1.00 21.26 84 PHE A N 1
ATOM 682 C CA . PHE A 1 102 ? 70.078 69.199 134.351 1.00 21.69 84 PHE A CA 1
ATOM 683 C C . PHE A 1 102 ? 70.552 70.330 133.434 1.00 21.27 84 PHE A C 1
ATOM 684 O O . PHE A 1 102 ? 69.842 70.732 132.514 1.00 19.78 84 PHE A O 1
ATOM 692 N N . SER A 1 103 ? 71.753 70.818 133.667 1.00 20.12 85 SER A N 1
ATOM 693 C CA . SER A 1 103 ? 72.323 71.846 132.815 1.00 20.31 85 SER A CA 1
ATOM 694 C C . SER A 1 103 ? 73.832 71.705 132.780 1.00 22.58 85 SER A C 1
ATOM 695 O O . SER A 1 103 ? 74.460 71.604 133.810 1.00 23.05 85 SER A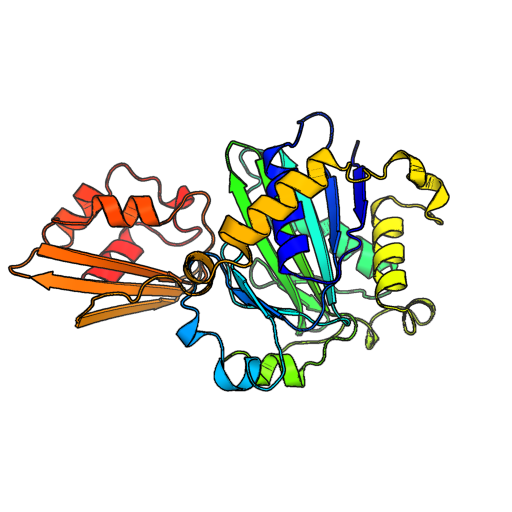 O 1
ATOM 698 N N . PHE A 1 104 ? 74.399 71.674 131.582 1.00 21.51 86 PHE A N 1
ATOM 699 C CA . PHE A 1 104 ? 75.839 71.737 131.401 1.00 25.11 86 PHE A CA 1
ATOM 700 C C . PHE A 1 104 ? 76.250 73.141 130.983 1.00 29.35 86 PHE A C 1
ATOM 701 O O . PHE A 1 104 ? 75.869 73.598 129.915 1.00 28.25 86 PHE A O 1
ATOM 709 N N . VAL A 1 105 ? 77.015 73.817 131.842 1.00 27.54 87 VAL A N 1
ATOM 710 C CA . VAL A 1 105 ? 77.456 75.185 131.614 1.00 26.57 87 VAL A CA 1
ATOM 711 C C . VAL A 1 105 ? 78.934 75.148 131.199 1.00 29.56 87 VAL A C 1
ATOM 712 O O . VAL A 1 105 ? 79.791 74.715 131.965 1.00 28.99 87 VAL A O 1
ATOM 716 N N . VAL A 1 106 ? 79.227 75.597 129.982 1.00 30.05 88 VAL A N 1
ATOM 717 C CA . VAL A 1 106 ? 80.539 75.398 129.380 1.00 32.13 88 VAL A CA 1
ATOM 718 C C . VAL A 1 106 ? 80.958 76.562 128.466 1.00 34.61 88 VAL A C 1
ATOM 719 O O . VAL A 1 106 ? 80.122 77.364 128.026 1.00 30.83 88 VAL A O 1
ATOM 723 N N . GLN A 1 107 ? 82.255 76.624 128.172 1.00 35.16 89 GLN A N 1
ATOM 724 C CA . GLN A 1 107 ? 82.780 77.492 127.118 1.00 39.52 89 GLN A CA 1
ATOM 725 C C . GLN A 1 107 ? 82.291 76.978 125.755 1.00 39.68 89 GLN A C 1
ATOM 726 O O . GLN A 1 107 ? 82.339 75.791 125.483 1.00 36.51 89 GLN A O 1
ATOM 732 N N . GLU A 1 108 ? 81.801 77.876 124.916 1.00 44.18 90 GLU A N 1
ATOM 733 C CA . GLU A 1 108 ? 81.252 77.481 123.618 1.00 46.76 90 GLU A CA 1
ATOM 734 C C . GLU A 1 108 ? 82.374 77.309 122.604 1.00 49.01 90 GLU A C 1
ATOM 735 O O . GLU A 1 108 ? 83.018 78.283 122.233 1.00 52.91 90 GLU A O 1
ATOM 741 N N . GLY A 1 109 ? 82.601 76.069 122.158 1.00 49.21 91 GLY A N 1
ATOM 742 C CA . GLY A 1 109 ? 83.466 75.798 120.995 1.00 54.54 91 GLY A CA 1
ATOM 743 C C . GLY A 1 109 ? 82.735 76.187 119.710 1.00 57.28 91 GLY A C 1
ATOM 744 O O . GLY A 1 109 ? 81.540 76.435 119.733 1.00 60.52 91 GLY A O 1
ATOM 745 N N . HIS A 1 110 ? 83.436 76.235 118.583 1.00 64.64 92 HIS A N 1
ATOM 746 C CA . HIS A 1 110 ? 82.800 76.703 117.331 1.00 71.41 92 HIS A CA 1
ATOM 747 C C . HIS A 1 110 ? 81.611 75.826 116.853 1.00 69.70 92 HIS A C 1
ATOM 748 O O . HIS A 1 110 ? 80.616 76.335 116.331 1.00 74.77 92 HIS A O 1
ATOM 755 N N . GLN A 1 111 ? 81.737 74.519 117.048 1.00 64.79 93 GLN A N 1
ATOM 756 C CA . GLN A 1 111 ? 80.762 73.533 116.569 1.00 65.66 93 GLN A CA 1
ATOM 757 C C . GLN A 1 111 ? 79.654 73.185 117.610 1.00 56.62 93 GLN A C 1
ATOM 758 O O . GLN A 1 111 ? 78.690 72.476 117.301 1.00 49.48 93 GLN A O 1
ATOM 764 N N . ALA A 1 112 ? 79.797 73.705 118.821 1.00 46.73 94 ALA A N 1
ATOM 765 C CA . ALA A 1 112 ? 79.108 73.172 119.970 1.00 42.60 94 ALA A CA 1
ATOM 766 C C . ALA A 1 112 ? 77.603 73.486 119.984 1.00 42.08 94 ALA A C 1
ATOM 767 O O . ALA A 1 112 ? 76.815 72.630 120.365 1.00 37.36 94 ALA A O 1
ATOM 769 N N . PHE A 1 113 ? 77.213 74.695 119.558 1.00 40.00 95 PHE A N 1
ATOM 770 C CA . PHE A 1 113 ? 75.798 75.125 119.652 1.00 39.04 95 PHE A CA 1
ATOM 771 C C . PHE A 1 113 ? 74.901 74.326 118.700 1.00 37.95 95 PHE A C 1
ATOM 772 O O . PHE A 1 113 ? 75.180 74.241 117.493 1.00 37.49 95 PHE A O 1
ATOM 780 N N . GLY A 1 114 ? 73.845 73.730 119.262 1.00 39.77 96 GLY A N 1
ATOM 781 C CA . GLY A 1 114 ? 72.934 72.865 118.515 1.00 41.46 96 GLY A CA 1
ATOM 782 C C . GLY A 1 114 ? 73.362 71.400 118.462 1.00 41.49 96 GLY A C 1
ATOM 783 O O . GLY A 1 114 ? 72.630 70.571 117.918 1.00 42.40 96 GLY A O 1
ATOM 784 N N . ASP A 1 115 ? 74.540 71.074 119.012 1.00 38.29 97 ASP A N 1
ATOM 785 C CA . ASP A 1 115 ? 75.036 69.677 119.044 1.00 36.55 97 ASP A CA 1
ATOM 786 C C . ASP A 1 115 ? 74.459 68.938 120.251 1.00 34.54 97 ASP A C 1
ATOM 787 O O . ASP A 1 115 ? 75.171 68.606 121.203 1.00 35.99 97 ASP A O 1
ATOM 792 N N . PHE A 1 116 ? 73.158 68.686 120.219 1.00 33.36 98 PHE A N 1
ATOM 793 C CA . PHE A 1 116 ? 72.501 68.029 121.342 1.00 32.99 98 PHE A CA 1
ATOM 794 C C . PHE A 1 116 ? 73.023 66.605 121.549 1.00 33.76 98 PHE A C 1
ATOM 795 O O . PHE A 1 116 ? 73.056 66.111 122.675 1.00 34.84 98 PHE A O 1
ATOM 803 N N . LYS A 1 117 ? 73.423 65.949 120.469 1.00 33.63 99 LYS A N 1
ATOM 804 C CA . LYS A 1 117 ? 73.930 64.602 120.568 1.00 39.24 99 LYS A CA 1
ATOM 805 C C . LYS A 1 117 ? 75.146 64.539 121.504 1.00 41.97 99 LYS A C 1
ATOM 806 O O . LYS A 1 117 ? 75.201 63.689 122.403 1.00 42.08 99 LYS A O 1
ATOM 812 N N . ALA A 1 118 ? 76.104 65.438 121.312 1.00 37.67 100 ALA A N 1
ATOM 813 C CA . ALA A 1 118 ? 77.304 65.451 122.158 1.00 37.59 100 ALA A CA 1
ATOM 814 C C . ALA A 1 118 ? 76.970 65.834 123.602 1.00 36.57 100 ALA A C 1
ATOM 815 O O . ALA A 1 118 ? 77.414 65.190 124.535 1.00 37.10 100 ALA A O 1
ATOM 817 N N . PHE A 1 119 ? 76.137 66.855 123.783 1.00 38.18 101 PHE A N 1
ATOM 818 C CA . PHE A 1 119 ? 75.804 67.318 125.137 1.00 39.96 101 PHE A CA 1
ATOM 819 C C . PHE A 1 119 ? 74.884 66.377 125.940 1.00 40.86 101 PHE A C 1
ATOM 820 O O . PHE A 1 119 ? 74.919 66.384 127.170 1.00 42.21 101 PHE A O 1
ATOM 828 N N . THR A 1 120 ? 74.080 65.569 125.257 1.00 32.93 102 THR A N 1
ATOM 829 C CA . THR A 1 120 ? 73.200 64.625 125.959 1.00 35.47 102 THR A CA 1
ATOM 830 C C . THR A 1 120 ? 73.823 63.237 126.097 1.00 32.92 102 THR A C 1
ATOM 831 O O . THR A 1 120 ? 73.301 62.415 126.836 1.00 32.14 102 THR A O 1
ATOM 835 N N . LYS A 1 121 ? 74.945 62.984 125.414 1.00 33.91 103 LYS A N 1
ATOM 836 C CA . LYS A 1 121 ? 75.588 61.653 125.450 1.00 35.50 103 LYS A CA 1
ATOM 837 C C . LYS A 1 121 ? 75.823 61.135 126.878 1.00 35.67 103 LYS A C 1
ATOM 838 O O . LYS A 1 121 ? 75.574 59.959 127.149 1.00 36.22 103 LYS A O 1
ATOM 844 N N . PRO A 1 122 ? 76.305 61.999 127.794 1.00 36.27 104 PRO A N 1
ATOM 845 C CA . PRO A 1 122 ? 76.573 61.496 129.152 1.00 36.86 104 PRO A CA 1
ATOM 846 C C . PRO A 1 122 ? 75.314 61.171 129.937 1.00 34.60 104 PRO A C 1
ATOM 847 O O . PRO A 1 122 ? 75.353 60.346 130.817 1.00 31.28 104 PRO A O 1
ATOM 851 N N . ILE A 1 123 ? 74.217 61.855 129.631 1.00 34.63 105 ILE A N 1
ATOM 852 C CA . ILE A 1 123 ? 72.938 61.598 130.287 1.00 33.38 105 ILE A CA 1
ATOM 853 C C . ILE A 1 123 ? 72.401 60.239 129.821 1.00 33.39 105 ILE A C 1
ATOM 854 O O . ILE A 1 123 ? 71.996 59.394 130.651 1.00 28.37 105 ILE A O 1
ATOM 859 N N . ILE A 1 124 ? 72.422 60.029 128.502 1.00 28.56 106 ILE A N 1
ATOM 860 C CA . ILE A 1 124 ? 72.044 58.744 127.916 1.00 31.87 106 ILE A CA 1
ATOM 861 C C . ILE A 1 124 ? 72.830 57.608 128.516 1.00 32.09 106 ILE A C 1
ATOM 862 O O . ILE A 1 124 ? 72.248 56.586 128.900 1.00 28.14 106 ILE A O 1
ATOM 867 N N . GLU A 1 125 ? 74.152 57.780 128.576 1.00 31.30 107 GLU A N 1
ATOM 868 C CA . GLU A 1 125 ? 75.040 56.744 129.084 1.00 32.96 107 GLU A CA 1
ATOM 869 C C . GLU A 1 125 ? 74.793 56.463 130.554 1.00 31.02 107 GLU A C 1
ATOM 870 O O . GLU A 1 125 ? 74.805 55.314 130.958 1.00 33.74 107 GLU A O 1
ATOM 876 N N . ALA A 1 126 ? 74.560 57.511 131.343 1.00 29.22 108 ALA A N 1
ATOM 877 C CA . ALA A 1 126 ? 74.180 57.352 132.753 1.00 31.17 108 ALA A CA 1
ATOM 878 C C . ALA A 1 126 ? 72.855 56.573 132.879 1.00 31.88 108 ALA A C 1
ATOM 879 O O . ALA A 1 126 ? 72.735 55.673 133.695 1.00 29.81 108 ALA A O 1
ATOM 881 N N . LEU A 1 127 ? 71.878 56.927 132.052 1.00 27.84 109 LEU A N 1
ATOM 882 C CA . LEU A 1 127 ? 70.582 56.266 132.075 1.00 27.95 109 LEU A CA 1
ATOM 883 C C . LEU A 1 127 ? 70.687 54.813 131.651 1.00 31.73 109 LEU A C 1
ATOM 884 O O . LEU A 1 127 ? 70.056 53.942 132.269 1.00 29.59 109 LEU A O 1
ATOM 889 N N . HIS A 1 128 ? 71.493 54.539 130.621 1.00 31.42 110 HIS A N 1
ATOM 890 C CA . HIS A 1 128 ? 71.778 53.164 130.234 1.00 34.47 110 HIS A CA 1
ATOM 891 C C . HIS A 1 128 ? 72.343 52.394 131.425 1.00 35.55 110 HIS A C 1
ATOM 892 O O . HIS A 1 128 ? 71.926 51.260 131.696 1.00 34.43 110 HIS A O 1
ATOM 899 N N . LYS A 1 129 ? 73.274 53.006 132.151 1.00 36.81 111 LYS A N 1
ATOM 900 C CA . LYS A 1 129 ? 73.887 52.343 133.317 1.00 41.16 111 LYS A CA 1
ATOM 901 C C . LYS A 1 129 ? 72.889 52.136 134.458 1.00 37.68 111 LYS A C 1
ATOM 902 O O . LYS A 1 129 ? 73.061 51.255 135.292 1.00 37.22 111 LYS A O 1
ATOM 908 N N . MET A 1 130 ? 71.857 52.953 134.501 1.00 34.64 112 MET A N 1
ATOM 909 C CA . MET A 1 130 ? 70.831 52.806 135.518 1.00 34.35 112 MET A CA 1
ATOM 910 C C . MET A 1 130 ? 69.690 51.877 135.055 1.00 31.74 112 MET A C 1
ATOM 911 O O . MET A 1 130 ? 68.671 51.759 135.740 1.00 29.38 112 MET A O 1
ATOM 916 N N . GLY A 1 131 ? 69.868 51.243 133.888 1.00 33.17 113 GLY A N 1
ATOM 917 C CA . GLY A 1 131 ? 68.954 50.198 133.398 1.00 35.76 113 GLY A CA 1
ATOM 918 C C . GLY A 1 131 ? 68.043 50.608 132.247 1.00 34.71 113 GLY A C 1
ATOM 919 O O . GLY A 1 131 ? 67.345 49.766 131.677 1.00 33.42 113 GLY A O 1
ATOM 920 N N . ALA A 1 132 ? 68.046 51.898 131.902 1.00 33.54 114 ALA A N 1
ATOM 921 C CA . ALA A 1 132 ? 67.152 52.426 130.872 1.00 32.59 114 ALA A CA 1
ATOM 922 C C . ALA A 1 132 ? 67.785 52.294 129.479 1.00 34.03 114 ALA A C 1
ATOM 923 O O . ALA A 1 132 ? 68.048 53.287 128.796 1.00 33.26 114 ALA A O 1
ATOM 925 N N . THR A 1 133 ? 68.021 51.059 129.075 1.00 35.59 115 THR A N 1
ATOM 926 C CA . THR A 1 133 ? 68.732 50.770 127.845 1.00 37.66 115 THR A CA 1
ATOM 927 C C . THR A 1 133 ? 67.875 51.114 126.637 1.00 38.64 115 THR A C 1
ATOM 928 O O . THR A 1 133 ? 66.632 51.044 126.693 1.00 35.25 115 THR A O 1
ATOM 932 N N . GLY A 1 134 ? 68.544 51.485 125.548 1.00 38.54 116 GLY A N 1
ATOM 933 C CA . GLY A 1 134 ? 67.865 51.901 124.330 1.00 39.40 116 GLY A CA 1
ATOM 934 C C . GLY A 1 134 ? 67.425 53.355 124.333 1.00 36.34 116 GLY A C 1
ATOM 935 O O . GLY A 1 134 ? 66.862 53.825 123.350 1.00 37.81 116 GLY A O 1
ATOM 936 N N . 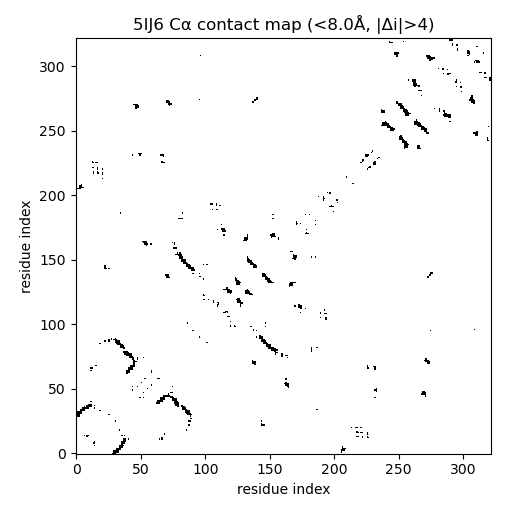ALA A 1 135 ? 67.665 54.072 125.425 1.00 34.12 117 ALA A N 1
ATOM 937 C CA . ALA A 1 135 ? 67.418 55.518 125.456 1.00 34.37 117 ALA A CA 1
ATOM 938 C C . ALA A 1 135 ? 68.257 56.191 124.375 1.00 34.75 117 ALA A C 1
ATOM 939 O O . ALA A 1 135 ? 69.431 55.854 124.195 1.00 34.28 117 ALA A O 1
ATOM 941 N N . GLU A 1 136 ? 67.661 57.125 123.639 1.00 34.01 118 GLU A N 1
ATOM 942 C CA . GLU A 1 136 ? 68.365 57.723 122.488 1.00 35.87 118 GLU A CA 1
ATOM 943 C C . GLU A 1 136 ? 67.885 59.135 122.148 1.00 33.49 118 GLU A C 1
ATOM 944 O O . GLU A 1 136 ? 66.791 59.556 122.531 1.00 29.59 118 GLU A O 1
ATOM 950 N N . ILE A 1 137 ? 68.720 59.863 121.429 1.00 33.96 119 ILE A N 1
ATOM 951 C CA . ILE A 1 137 ? 68.367 61.194 121.009 1.00 34.74 119 ILE A CA 1
ATOM 952 C C . ILE A 1 137 ? 67.532 61.088 119.739 1.00 36.52 119 ILE A C 1
ATOM 953 O O . ILE A 1 137 ? 67.810 60.260 118.889 1.00 36.64 119 ILE A O 1
ATOM 958 N N . SER A 1 138 ? 66.504 61.922 119.624 1.00 36.82 120 SER A N 1
ATOM 959 C CA . SER A 1 138 ? 65.625 61.897 118.459 1.00 42.34 120 SER A CA 1
ATOM 960 C C . SER A 1 138 ? 64.882 63.215 118.291 1.00 43.68 120 SER A C 1
ATOM 961 O O . SER A 1 138 ? 64.695 63.958 119.253 1.00 36.12 120 SER A O 1
ATOM 964 N N . GLY A 1 139 ? 64.456 63.503 117.056 1.00 44.03 121 GLY A N 1
ATOM 965 C CA . GLY A 1 139 ? 63.832 64.800 116.744 1.00 45.33 121 GLY A CA 1
ATOM 966 C C . GLY A 1 139 ? 64.782 65.950 117.059 1.00 40.79 121 GLY A C 1
ATOM 967 O O . GLY A 1 139 ? 64.353 67.046 117.415 1.00 44.03 121 GLY A O 1
ATOM 968 N N . ARG A 1 140 ? 66.084 65.676 116.929 1.00 39.87 122 ARG A N 1
ATOM 969 C CA . ARG A 1 140 ? 67.152 66.646 117.197 1.00 43.21 122 ARG A CA 1
ATOM 970 C C . ARG A 1 140 ? 67.390 66.959 118.699 1.00 36.37 122 ARG A C 1
ATOM 971 O O . ARG A 1 140 ? 68.511 66.776 119.159 1.00 36.10 122 ARG A O 1
ATOM 979 N N . ASN A 1 141 ? 66.364 67.387 119.460 1.00 29.28 123 ASN A N 1
ATOM 980 C CA . ASN A 1 141 ? 66.584 67.783 120.898 1.00 28.71 123 ASN A CA 1
ATOM 981 C C . ASN A 1 141 ? 65.837 66.987 122.001 1.00 26.55 123 ASN A C 1
ATOM 982 O O . ASN A 1 141 ? 65.866 67.389 123.171 1.00 29.04 123 ASN A O 1
ATOM 987 N N . ASP A 1 142 ? 65.157 65.906 121.634 1.00 26.72 124 ASP A N 1
ATOM 988 C CA . ASP A 1 142 ? 64.433 65.078 122.609 1.00 27.26 124 ASP A CA 1
ATOM 989 C C . ASP A 1 142 ? 65.166 63.802 122.891 1.00 26.68 124 ASP A C 1
ATOM 990 O O . ASP A 1 142 ? 65.859 63.266 122.029 1.00 29.55 124 ASP A O 1
ATOM 995 N N . LEU A 1 143 ? 64.959 63.266 124.084 1.00 22.38 125 LEU A N 1
ATOM 996 C CA . LEU A 1 143 ? 65.459 61.950 124.390 1.00 25.16 125 LEU A CA 1
ATOM 997 C C . LEU A 1 143 ? 64.286 61.016 124.494 1.00 23.88 125 LEU A C 1
ATOM 998 O O . LEU A 1 143 ? 63.293 61.330 125.183 1.00 20.93 125 LEU A O 1
ATOM 1003 N N . LEU A 1 144 ? 64.387 59.877 123.805 1.00 24.93 126 LEU A N 1
ATOM 1004 C CA . LEU A 1 144 ? 63.280 58.931 123.739 1.00 27.25 126 LEU A CA 1
ATOM 1005 C C . LEU A 1 144 ? 63.692 57.575 124.248 1.00 28.39 126 LEU A C 1
ATOM 1006 O O . LEU A 1 144 ? 64.867 57.204 124.198 1.00 26.40 126 LEU A O 1
ATOM 1011 N N . ILE A 1 145 ? 62.707 56.821 124.710 1.00 28.89 127 ILE A N 1
ATOM 1012 C CA . ILE A 1 145 ? 62.898 55.415 125.005 1.00 32.55 127 ILE A CA 1
ATOM 1013 C C . ILE A 1 145 ? 61.663 54.640 124.522 1.00 33.32 127 ILE A C 1
ATOM 1014 O O . ILE A 1 145 ? 60.538 55.028 124.801 1.00 28.70 127 ILE A O 1
ATOM 1019 N N . ASP A 1 146 ? 61.881 53.581 123.753 1.00 35.19 128 ASP A N 1
ATOM 1020 C CA . ASP A 1 146 ? 60.771 52.838 123.134 1.00 37.73 128 ASP A CA 1
ATOM 1021 C C . ASP A 1 146 ? 59.794 53.762 122.363 1.00 38.65 128 ASP A C 1
ATOM 1022 O O . ASP A 1 146 ? 58.585 53.584 122.429 1.00 39.76 128 ASP A O 1
ATOM 1027 N N . GLY A 1 147 ? 60.333 54.756 121.654 1.00 37.38 129 GLY A N 1
ATOM 1028 C CA . GLY A 1 147 ? 59.513 55.674 120.828 1.00 36.85 129 GLY A CA 1
ATOM 1029 C C . GLY A 1 147 ? 58.818 56.804 121.594 1.00 34.24 129 GLY A C 1
ATOM 1030 O O . GLY A 1 147 ? 58.028 57.558 121.014 1.00 32.58 129 GLY A O 1
ATOM 1031 N N . LYS A 1 148 ? 59.105 56.928 122.891 1.00 30.41 130 LYS A N 1
ATOM 1032 C CA . LYS A 1 148 ? 58.409 57.888 123.753 1.00 32.91 130 LYS A CA 1
ATOM 1033 C C . LYS A 1 148 ? 59.372 58.863 124.422 1.00 27.24 130 LYS A C 1
ATOM 1034 O O . LYS A 1 148 ? 60.387 58.451 124.969 1.00 23.89 130 LYS A O 1
ATOM 1040 N N . LYS A 1 149 ? 59.010 60.150 124.407 1.00 25.90 131 LYS A N 1
ATOM 1041 C CA . LYS A 1 149 ? 59.838 61.196 124.936 1.00 24.06 131 LYS A CA 1
ATOM 1042 C C . LYS A 1 149 ? 59.782 61.244 126.463 1.00 25.17 131 LYS A C 1
ATOM 1043 O O . LYS A 1 149 ? 58.701 61.287 127.051 1.00 24.08 131 LYS A O 1
ATOM 1049 N N . PHE A 1 150 ? 60.953 61.258 127.086 1.00 21.92 132 PHE A N 1
ATOM 1050 C CA . PHE A 1 150 ? 61.095 61.528 128.522 1.00 21.50 132 PHE A CA 1
ATOM 1051 C C . PHE A 1 150 ? 61.911 62.797 128.843 1.00 21.24 132 PHE A C 1
ATOM 1052 O O . PHE A 1 150 ? 62.075 63.115 129.996 1.00 20.34 132 PHE A O 1
ATOM 1060 N N . SER A 1 151 ? 62.430 63.481 127.813 1.00 22.85 133 SER A N 1
ATOM 1061 C CA . SER A 1 151 ? 63.286 64.654 127.988 1.00 20.84 133 SER A CA 1
ATOM 1062 C C . SER A 1 151 ? 63.230 65.554 126.781 1.00 24.17 133 SER A C 1
ATOM 1063 O O . SER A 1 151 ? 63.238 65.070 125.656 1.00 23.91 133 SER A O 1
ATOM 1066 N N . GLY A 1 152 ? 63.179 66.865 127.027 1.00 22.42 134 GLY A N 1
ATOM 1067 C CA . GLY A 1 152 ? 63.420 67.870 126.009 1.00 21.96 134 GLY A CA 1
ATOM 1068 C C . GLY A 1 152 ? 64.607 68.745 126.435 1.00 22.78 134 GLY A C 1
ATOM 1069 O O . GLY A 1 152 ? 64.830 68.984 127.649 1.00 22.94 134 GLY A O 1
ATOM 1070 N N . ASN A 1 153 ? 65.360 69.217 125.450 1.00 19.60 135 ASN A N 1
ATOM 1071 C CA . ASN A 1 153 ? 66.571 69.969 125.695 1.00 20.75 135 ASN A CA 1
ATOM 1072 C C . ASN A 1 153 ? 66.619 71.270 124.913 1.00 23.20 135 ASN A C 1
ATOM 1073 O O . ASN A 1 153 ? 66.023 71.387 123.830 1.00 25.15 135 ASN A O 1
ATOM 1078 N N . ALA A 1 154 ? 67.349 72.237 125.453 1.00 20.24 136 ALA A N 1
ATOM 1079 C CA . ALA A 1 154 ? 67.509 73.554 124.804 1.00 23.21 136 ALA A CA 1
ATOM 1080 C C . ALA A 1 154 ? 68.895 74.091 125.128 1.00 22.77 136 ALA A C 1
ATOM 1081 O O . ALA A 1 154 ? 69.526 73.639 126.076 1.00 22.83 136 ALA A O 1
ATOM 1083 N N . MET A 1 155 ? 69.363 75.034 124.310 1.00 23.39 137 MET A N 1
ATOM 1084 C CA . MET A 1 155 ? 70.664 75.660 124.492 1.00 26.08 137 MET A CA 1
ATOM 1085 C C . MET A 1 155 ? 70.545 77.165 124.448 1.00 26.74 137 MET A C 1
ATOM 1086 O O . MET A 1 155 ? 69.686 77.710 123.735 1.00 23.32 137 MET A O 1
ATOM 1091 N N . TYR A 1 156 ? 71.421 77.832 125.201 1.00 23.31 138 TYR A N 1
ATOM 1092 C CA . TYR A 1 156 ? 71.534 79.270 125.178 1.00 22.48 138 TYR A CA 1
ATOM 1093 C C . TYR A 1 156 ? 73.003 79.633 125.175 1.00 24.72 138 TYR A C 1
ATOM 1094 O O . TYR A 1 156 ? 73.799 78.999 125.842 1.00 26.43 138 TYR A O 1
ATOM 1103 N N . THR A 1 157 ? 73.381 80.642 124.414 1.00 24.14 139 THR A N 1
ATOM 1104 C CA . THR A 1 157 ? 74.735 81.083 124.455 1.00 27.13 139 THR A CA 1
ATOM 1105 C C . THR A 1 157 ? 74.792 82.612 124.499 1.00 29.40 139 THR A C 1
ATOM 1106 O O . THR A 1 157 ? 73.965 83.301 123.907 1.00 30.96 139 THR A O 1
ATOM 1110 N N . LYS A 1 158 ? 75.761 83.111 125.241 1.00 31.49 140 LYS A N 1
ATOM 1111 C CA . LYS A 1 158 ? 76.020 84.530 125.322 1.00 41.22 140 LYS A CA 1
ATOM 1112 C C . LYS A 1 158 ? 77.507 84.738 125.627 1.00 38.27 140 LYS A C 1
ATOM 1113 O O . LYS A 1 158 ? 78.015 84.209 126.604 1.00 34.10 140 LYS A O 1
ATOM 1119 N N . LYS A 1 159 ? 78.185 85.481 124.748 1.00 42.61 141 LYS A N 1
ATOM 1120 C CA . LYS A 1 159 ? 79.610 85.829 124.883 1.00 46.28 141 LYS A CA 1
ATOM 1121 C C . LYS A 1 159 ? 80.538 84.620 125.063 1.00 47.52 141 LYS A C 1
ATOM 1122 O O . LYS A 1 159 ? 81.390 84.596 125.961 1.00 44.39 141 LYS A O 1
ATOM 1128 N N . GLY A 1 160 ? 80.380 83.625 124.194 1.00 45.13 142 GLY A N 1
ATOM 1129 C CA . GLY A 1 160 ? 81.282 82.454 124.189 1.00 45.43 142 GLY A CA 1
ATOM 1130 C C . GLY A 1 160 ? 81.101 81.485 125.362 1.00 39.08 142 GLY A C 1
ATOM 1131 O O . GLY A 1 160 ? 81.924 80.585 125.574 1.00 39.13 142 GLY A O 1
ATOM 1132 N N . LYS A 1 161 ? 80.042 81.677 126.137 1.00 38.26 143 LYS A N 1
ATOM 1133 C CA . LYS A 1 161 ? 79.688 80.753 127.203 1.00 39.10 143 LYS A CA 1
ATOM 1134 C C . LYS A 1 161 ? 78.312 80.254 126.867 1.00 34.64 143 LYS A C 1
ATOM 1135 O O . LYS A 1 161 ? 77.499 80.997 126.309 1.00 35.44 143 LYS A O 1
ATOM 1141 N N . MET A 1 162 ? 78.039 79.001 127.167 1.00 31.21 144 MET A N 1
ATOM 1142 C CA . MET A 1 162 ? 76.722 78.464 126.898 1.00 30.39 144 MET A CA 1
ATOM 1143 C C . MET A 1 162 ? 76.272 77.478 127.936 1.00 28.79 144 MET A C 1
ATOM 1144 O O . MET A 1 162 ? 77.090 76.896 128.666 1.00 29.22 144 MET A O 1
ATOM 1149 N N . TYR A 1 163 ? 74.964 77.246 127.980 1.00 28.26 145 TYR A N 1
ATOM 1150 C CA . TYR A 1 163 ? 74.462 76.073 128.648 1.00 27.94 145 TYR A CA 1
ATOM 1151 C C . TYR A 1 163 ? 73.579 75.260 127.736 1.00 30.91 145 TYR A C 1
ATOM 1152 O O . TYR A 1 163 ? 72.973 75.792 126.787 1.00 29.71 145 TYR A O 1
ATOM 1161 N N . THR A 1 164 ? 73.549 73.961 127.999 1.00 25.77 146 THR A N 1
ATOM 1162 C CA . THR A 1 164 ? 72.538 73.096 127.465 1.00 26.18 146 THR A CA 1
ATOM 1163 C C . THR A 1 164 ? 71.798 72.540 128.637 1.00 26.29 146 THR A C 1
ATOM 1164 O O . THR A 1 164 ? 72.408 71.913 129.505 1.00 23.51 146 THR A O 1
ATOM 1168 N N . HIS A 1 165 ? 70.486 72.788 128.694 1.00 23.36 147 HIS A N 1
ATOM 1169 C CA . HIS A 1 165 ? 69.695 72.272 129.782 1.00 22.43 147 HIS A CA 1
ATOM 1170 C C . HIS A 1 165 ? 68.532 71.460 129.296 1.00 20.25 147 HIS A C 1
ATOM 1171 O O . HIS A 1 165 ? 68.034 71.645 128.185 1.00 20.80 147 HIS A O 1
ATOM 1178 N N . GLY A 1 166 ? 68.112 70.536 130.134 1.00 21.45 148 GLY A N 1
ATOM 1179 C CA . GLY A 1 166 ? 67.088 69.582 129.758 1.00 21.56 148 GLY A CA 1
ATOM 1180 C C . GLY A 1 166 ? 66.306 69.096 130.939 1.00 23.86 148 GLY A C 1
ATOM 1181 O O . GLY A 1 166 ? 66.744 69.210 132.070 1.00 19.28 148 GLY A O 1
ATOM 1182 N N . THR A 1 167 ? 65.132 68.552 130.637 1.00 23.41 149 THR A N 1
ATOM 1183 C CA . THR A 1 167 ? 64.264 67.901 131.604 1.00 25.46 149 THR A CA 1
ATOM 1184 C C . THR A 1 167 ? 64.494 66.378 131.604 1.00 22.30 149 THR A C 1
ATOM 1185 O O . THR A 1 167 ? 64.882 65.801 130.597 1.00 26.68 149 THR A O 1
ATOM 1189 N N . LEU A 1 168 ? 64.261 65.750 132.745 1.00 21.55 150 LEU A N 1
ATOM 1190 C CA . LEU A 1 168 ? 64.202 64.296 132.837 1.00 21.45 150 LEU A CA 1
ATOM 1191 C C . LEU A 1 168 ? 62.943 63.918 133.610 1.00 21.33 150 LEU A C 1
ATOM 1192 O O . LEU A 1 168 ? 62.846 64.130 134.829 1.00 24.11 150 LEU A O 1
ATOM 1197 N N . MET A 1 169 ? 61.985 63.368 132.907 1.00 20.29 151 MET A N 1
ATOM 1198 C CA . MET A 1 169 ? 60.743 62.936 133.528 1.00 21.67 151 MET A CA 1
ATOM 1199 C C . MET A 1 169 ? 60.886 61.572 134.240 1.00 21.52 151 MET A C 1
ATOM 1200 O O . MET A 1 169 ? 60.971 60.505 133.599 1.00 21.16 151 MET A O 1
ATOM 1205 N N . TYR A 1 170 ? 60.885 61.623 135.572 1.00 20.86 152 TYR A N 1
ATOM 1206 C CA . TYR A 1 170 ? 61.011 60.431 136.404 1.00 22.53 152 TYR A CA 1
ATOM 1207 C C . TYR A 1 170 ? 59.642 59.972 136.838 1.00 21.27 152 TYR A C 1
ATOM 1208 O O . TYR A 1 170 ? 59.310 58.792 136.687 1.00 22.97 152 TYR A O 1
ATOM 1217 N N . ASP A 1 171 ? 58.863 60.907 137.377 1.00 21.24 153 ASP A N 1
ATOM 1218 C CA . ASP A 1 171 ? 57.487 60.651 137.859 1.00 25.02 153 ASP A CA 1
ATOM 1219 C C . ASP A 1 171 ? 56.570 61.892 137.699 1.00 23.29 153 ASP A C 1
ATOM 1220 O O . ASP A 1 171 ? 55.802 62.222 138.590 1.00 23.10 153 ASP A O 1
ATOM 1225 N N . VAL A 1 172 ? 56.642 62.540 136.539 1.00 20.88 154 VAL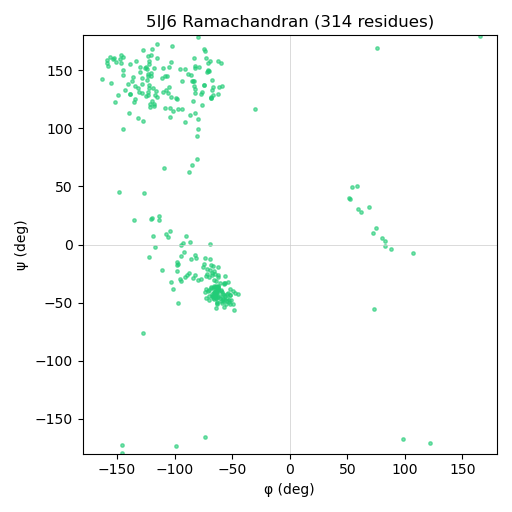 A N 1
ATOM 1226 C CA . VAL A 1 172 ? 55.833 63.680 136.249 1.00 23.68 154 VAL A CA 1
ATOM 1227 C C . VAL A 1 172 ? 54.403 63.216 136.079 1.00 26.35 154 VAL A C 1
ATOM 1228 O O . VAL A 1 172 ? 54.161 62.092 135.650 1.00 25.67 154 VAL A O 1
ATOM 1232 N N . ASP A 1 173 ? 53.458 64.084 136.429 1.00 26.39 155 ASP A N 1
ATOM 1233 C CA . ASP A 1 173 ? 52.046 63.833 136.192 1.00 26.01 155 ASP A CA 1
ATOM 1234 C C . ASP A 1 173 ? 51.760 64.150 134.724 1.00 29.21 155 ASP A C 1
ATOM 1235 O O . ASP A 1 173 ? 51.579 65.309 134.353 1.00 22.28 155 ASP A O 1
ATOM 1240 N N . LEU A 1 174 ? 51.705 63.118 133.891 1.00 26.79 156 LEU A N 1
ATOM 1241 C CA . LEU A 1 174 ? 51.563 63.314 132.435 1.00 27.06 156 LEU A CA 1
ATOM 1242 C C . LEU A 1 174 ? 50.220 63.885 132.025 1.00 27.45 156 LEU A C 1
ATOM 1243 O O . LEU A 1 174 ? 50.112 64.530 130.984 1.00 32.71 156 LEU A O 1
ATOM 1248 N N . ALA A 1 175 ? 49.198 63.642 132.830 1.00 27.15 157 ALA A N 1
ATOM 1249 C CA . ALA A 1 175 ? 47.879 64.200 132.583 1.00 30.55 157 ALA A CA 1
ATOM 1250 C C . ALA A 1 175 ? 47.910 65.718 132.750 1.00 34.78 157 ALA A C 1
ATOM 1251 O O . ALA A 1 175 ? 47.268 66.452 131.988 1.00 31.12 157 ALA A O 1
ATOM 1253 N N . GLU A 1 176 ? 48.686 66.191 133.727 1.00 29.46 158 GLU A N 1
ATOM 1254 C CA . GLU A 1 176 ? 48.761 67.617 134.006 1.00 32.28 158 GLU A CA 1
ATOM 1255 C C . GLU A 1 176 ? 49.509 68.361 132.890 1.00 27.82 158 GLU A C 1
ATOM 1256 O O . GLU A 1 176 ? 49.106 69.463 132.495 1.00 33.58 158 GLU A O 1
ATOM 1262 N N . VAL A 1 177 ? 50.588 67.751 132.387 1.00 26.02 159 VAL A N 1
ATOM 1263 C CA . VAL A 1 177 ? 51.313 68.248 131.220 1.00 24.84 159 VAL A CA 1
ATOM 1264 C C . VAL A 1 177 ? 50.300 68.571 130.093 1.00 27.06 159 VAL A C 1
ATOM 1265 O O . VAL A 1 177 ? 50.236 69.699 129.601 1.00 32.10 159 VAL A O 1
ATOM 1269 N N . GLN A 1 178 ? 49.503 67.593 129.719 1.00 29.87 160 GLN A N 1
ATOM 1270 C CA . GLN A 1 178 ? 48.512 67.769 128.639 1.00 36.32 160 GLN A CA 1
ATOM 1271 C C . GLN A 1 178 ? 47.415 68.823 128.942 1.00 36.45 160 GLN A C 1
ATOM 1272 O O . GLN A 1 178 ? 46.963 69.521 128.038 1.00 37.42 160 GLN A O 1
ATOM 1278 N N . ARG A 1 179 ? 46.975 68.906 130.198 1.00 31.32 161 ARG A N 1
ATOM 1279 C CA . ARG A 1 179 ? 45.932 69.859 130.587 1.00 29.30 161 ARG A CA 1
ATOM 1280 C C . ARG A 1 179 ? 46.423 71.331 130.562 1.00 28.46 161 ARG A C 1
ATOM 1281 O O . ARG A 1 179 ? 45.707 72.215 130.143 1.00 26.77 161 ARG A O 1
ATOM 1289 N N . VAL A 1 180 ? 47.647 71.593 130.991 1.00 25.66 162 VAL A N 1
ATOM 1290 C CA . VAL A 1 180 ? 48.065 72.994 131.144 1.00 26.41 162 VAL A CA 1
ATOM 1291 C C . VAL A 1 180 ? 48.693 73.602 129.875 1.00 28.53 162 VAL A C 1
ATOM 1292 O O . VAL A 1 180 ? 48.641 74.804 129.690 1.00 28.12 162 VAL A O 1
ATOM 1296 N N . LEU A 1 181 ? 49.273 72.763 129.017 1.00 26.86 163 LEU A N 1
ATOM 1297 C CA . LEU A 1 181 ? 49.754 73.173 127.710 1.00 26.75 163 LEU A CA 1
ATOM 1298 C C . LEU A 1 181 ? 48.672 72.937 126.611 1.00 32.01 163 LEU A C 1
ATOM 1299 O O . LEU A 1 181 ? 47.967 71.924 126.628 1.00 33.11 163 LEU A O 1
ATOM 1304 N N . THR A 1 182 ? 48.559 73.874 125.662 1.00 37.33 164 THR A N 1
ATOM 1305 C CA . THR A 1 182 ? 47.545 73.784 124.581 1.00 43.82 164 THR A CA 1
ATOM 1306 C C . THR A 1 182 ? 48.137 73.492 123.193 1.00 46.70 164 THR A C 1
ATOM 1307 O O . THR A 1 182 ? 49.347 73.574 122.987 1.00 52.97 164 THR A O 1
ATOM 1311 N N . ARG A 1 199 ? 54.075 61.086 121.777 1.00 43.70 181 ARG A N 1
ATOM 1312 C CA . ARG A 1 199 ? 53.986 60.148 122.901 1.00 42.54 181 ARG A CA 1
ATOM 1313 C C . ARG A 1 199 ? 55.067 60.464 123.922 1.00 39.98 181 ARG A C 1
ATOM 1314 O O . ARG A 1 199 ? 56.244 60.602 123.566 1.00 41.94 181 ARG A O 1
ATOM 1322 N N . VAL A 1 200 ? 54.676 60.567 125.191 1.00 34.54 182 VAL A N 1
ATOM 1323 C CA . VAL A 1 200 ? 55.609 60.904 126.276 1.00 30.29 182 VAL A CA 1
ATOM 1324 C C . VAL A 1 200 ? 55.620 59.782 127.303 1.00 32.26 182 VAL A C 1
ATOM 1325 O O . VAL A 1 200 ? 54.726 58.933 127.318 1.00 31.57 182 VAL A O 1
ATOM 1329 N N . THR A 1 201 ? 56.638 59.763 128.157 1.00 26.31 183 THR A N 1
ATOM 1330 C CA . THR A 1 201 ? 56.732 58.726 129.176 1.00 27.49 183 THR A CA 1
ATOM 1331 C C . THR A 1 201 ? 57.626 59.150 130.320 1.00 23.85 183 THR A C 1
ATOM 1332 O O . THR A 1 201 ? 58.458 60.051 130.170 1.00 22.31 183 THR A O 1
ATOM 1336 N N . ASN A 1 202 ? 57.431 58.494 131.459 1.00 23.22 184 ASN A N 1
ATOM 1337 C CA . ASN A 1 202 ? 58.323 58.605 132.591 1.00 22.71 184 ASN A CA 1
ATOM 1338 C C . ASN A 1 202 ? 59.397 57.545 132.530 1.00 22.99 184 ASN A C 1
ATOM 1339 O O . ASN A 1 202 ? 59.169 56.456 132.001 1.00 24.30 184 ASN A O 1
ATOM 1344 N N . LEU A 1 203 ? 60.562 57.864 133.099 1.00 20.59 185 LEU A N 1
ATOM 1345 C CA . LEU A 1 203 ? 61.663 56.924 133.160 1.00 22.50 185 LEU A CA 1
ATOM 1346 C C . LEU A 1 203 ? 61.491 55.789 134.133 1.00 22.69 185 LEU A C 1
ATOM 1347 O O . LEU A 1 203 ? 62.072 54.753 133.933 1.00 24.49 185 LEU A O 1
ATOM 1352 N N . ARG A 1 204 ? 60.723 55.987 135.189 1.00 23.66 186 ARG A N 1
ATOM 1353 C CA . ARG A 1 204 ? 60.738 55.053 136.319 1.00 23.46 186 ARG A CA 1
ATOM 1354 C C . ARG A 1 204 ? 60.552 53.567 135.915 1.00 23.93 186 ARG A C 1
ATOM 1355 O O . ARG A 1 204 ? 61.336 52.733 136.346 1.00 24.46 186 ARG A O 1
ATOM 1363 N N . PRO A 1 205 ? 59.546 53.256 135.050 1.00 24.49 187 PRO A N 1
ATOM 1364 C CA . PRO A 1 205 ? 59.304 51.877 134.614 1.00 26.51 187 PRO A CA 1
ATOM 1365 C C . PRO A 1 205 ? 60.456 51.215 133.840 1.00 25.86 187 PRO A C 1
ATOM 1366 O O . PRO A 1 205 ? 60.491 50.001 133.758 1.00 28.23 187 PRO A O 1
ATOM 1370 N N . TYR A 1 206 ? 61.373 52.017 133.302 1.00 26.64 188 TYR A N 1
ATOM 1371 C CA . TYR A 1 206 ? 62.471 51.532 132.471 1.00 27.38 188 TYR A CA 1
ATOM 1372 C C . TYR A 1 206 ? 63.775 51.356 133.225 1.00 30.59 188 TYR A C 1
ATOM 1373 O O . TYR A 1 206 ? 64.693 50.695 132.720 1.00 27.91 188 TYR A O 1
ATOM 1382 N N . LEU A 1 207 ? 63.882 51.975 134.411 1.00 30.11 189 LEU A N 1
ATOM 1383 C CA . LEU A 1 207 ? 65.092 51.855 135.235 1.00 29.53 189 LEU A CA 1
ATOM 1384 C C . LEU A 1 207 ? 65.166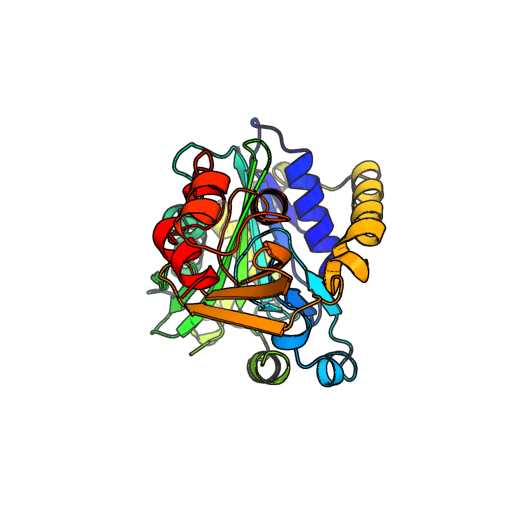 50.486 135.914 1.00 29.19 189 LEU A C 1
ATOM 1385 O O . LEU A 1 207 ? 64.140 49.833 136.105 1.00 28.52 189 LEU A O 1
ATOM 1390 N N A ASP A 1 208 ? 66.373 50.059 136.296 0.50 30.29 190 ASP A N 1
ATOM 1391 N N B ASP A 1 208 ? 66.382 50.069 136.283 0.50 31.32 190 ASP A N 1
ATOM 1392 C CA A ASP A 1 208 ? 66.538 48.815 137.060 0.50 32.51 190 ASP A CA 1
ATOM 1393 C CA B ASP A 1 208 ? 66.596 48.855 137.084 0.50 34.13 190 ASP A CA 1
ATOM 1394 C C A ASP A 1 208 ? 65.801 48.930 138.383 0.50 32.55 190 ASP A C 1
ATOM 1395 C C B ASP A 1 208 ? 65.801 48.941 138.388 0.50 33.43 190 ASP A C 1
ATOM 1396 O O A ASP A 1 208 ? 65.616 50.038 138.918 0.50 30.12 190 ASP A O 1
ATOM 1397 O O B ASP A 1 208 ? 65.577 50.044 138.918 0.50 30.71 190 ASP A O 1
ATOM 1406 N N . GLU A 1 209 ? 65.391 47.785 138.909 1.00 34.14 191 GLU A N 1
ATOM 1407 C CA . GLU A 1 209 ? 64.605 47.716 140.152 1.00 39.10 191 GLU A CA 1
ATOM 1408 C C . GLU A 1 209 ? 65.143 48.572 141.300 1.00 38.63 191 GLU A C 1
ATOM 1409 O O . GLU A 1 209 ? 64.368 49.220 141.977 1.00 38.73 191 GLU A O 1
ATOM 1415 N N . LYS A 1 210 ? 66.462 48.617 141.479 1.00 39.37 192 LYS A N 1
ATOM 1416 C CA . LYS A 1 210 ? 67.055 49.382 142.594 1.00 42.05 192 LYS A CA 1
ATOM 1417 C C . LYS A 1 210 ? 66.863 50.914 142.489 1.00 38.37 192 LYS A C 1
ATOM 1418 O O . LYS A 1 210 ? 66.998 51.620 143.486 1.00 37.32 192 LYS A O 1
ATOM 1424 N N . TYR A 1 211 ? 66.543 51.412 141.291 1.00 32.29 193 TYR A N 1
ATOM 1425 C CA . TYR A 1 211 ? 66.282 52.815 141.076 1.00 32.61 193 TYR A CA 1
ATOM 1426 C C . TYR A 1 211 ? 64.787 53.142 140.872 1.00 31.49 193 TYR A C 1
ATOM 1427 O O . TYR A 1 211 ? 64.436 54.289 140.609 1.00 37.49 193 TYR A O 1
ATOM 1436 N N . GLN A 1 212 ? 63.923 52.154 141.040 1.00 32.21 194 GLN A N 1
ATOM 1437 C CA . GLN A 1 212 ? 62.491 52.307 140.737 1.00 32.30 194 GLN A CA 1
ATOM 1438 C C . GLN A 1 212 ? 61.655 52.892 141.858 1.00 34.97 194 GLN A C 1
ATOM 1439 O O . GLN A 1 212 ? 60.499 53.246 141.631 1.00 33.39 194 GLN A O 1
ATOM 1445 N N . GLN A 1 213 ? 62.196 52.987 143.071 1.00 36.84 195 GLN A N 1
ATOM 1446 C CA . GLN A 1 213 ? 61.454 53.653 144.155 1.00 39.72 195 GLN A CA 1
ATOM 1447 C C . GLN A 1 213 ? 62.278 54.762 144.840 1.00 34.26 195 GLN A C 1
ATOM 1448 O O . GLN A 1 213 ? 62.265 54.898 146.033 1.00 35.13 195 GLN A O 1
ATOM 1454 N N . LEU A 1 214 ? 62.957 55.575 144.040 1.00 31.34 196 LEU A N 1
ATOM 1455 C CA . LEU A 1 214 ? 63.766 56.663 144.564 1.00 29.25 196 LEU A CA 1
ATOM 1456 C C . LEU A 1 214 ? 62.946 57.915 144.733 1.00 26.77 196 LEU A C 1
ATOM 1457 O O . LEU A 1 214 ? 62.049 58.162 143.959 1.00 26.13 196 LEU A O 1
ATOM 1462 N N . THR A 1 215 ? 63.267 58.722 145.741 1.00 25.01 197 THR A N 1
ATOM 1463 C CA . THR A 1 215 ? 62.806 60.112 145.753 1.00 24.79 197 THR A CA 1
ATOM 1464 C C . THR A 1 215 ? 63.402 60.810 144.552 1.00 23.11 197 THR A C 1
ATOM 1465 O O . THR A 1 215 ? 64.423 60.374 143.994 1.00 20.65 197 THR A O 1
ATOM 1469 N N . ILE A 1 216 ? 62.780 61.896 144.143 1.00 24.26 198 ILE A N 1
ATOM 1470 C CA . ILE A 1 216 ? 63.313 62.695 143.057 1.00 25.08 198 ILE A CA 1
ATOM 1471 C C . ILE A 1 216 ? 64.743 63.159 143.393 1.00 24.83 198 ILE A C 1
ATOM 1472 O O . ILE A 1 216 ? 65.573 63.241 142.521 1.00 21.64 198 ILE A O 1
ATOM 1477 N N . GLU A 1 217 ? 65.009 63.424 144.675 1.00 24.73 199 GLU A N 1
ATOM 1478 C CA . GLU A 1 217 ? 66.358 63.826 145.115 1.00 25.19 199 GLU A CA 1
ATOM 1479 C C . GLU A 1 217 ? 67.366 62.715 144.970 1.00 23.56 199 GLU A C 1
ATOM 1480 O O . GLU A 1 217 ? 68.489 62.961 144.528 1.00 24.09 199 GLU A O 1
ATOM 1486 N N . GLU A 1 218 ? 66.970 61.483 145.337 1.00 24.81 200 GLU A N 1
ATOM 1487 C CA . GLU A 1 218 ? 67.814 60.306 145.154 1.00 25.20 200 GLU A CA 1
ATOM 1488 C C . GLU A 1 218 ? 68.060 60.023 143.682 1.00 24.10 200 GLU A C 1
ATOM 1489 O O . GLU A 1 218 ? 69.167 59.657 143.302 1.00 26.43 200 GLU A O 1
ATOM 1495 N N . PHE A 1 219 ? 67.038 60.174 142.852 1.00 22.80 201 PHE A N 1
ATOM 1496 C CA . PHE A 1 219 ? 67.227 60.000 141.403 1.00 24.10 201 PHE A CA 1
ATOM 1497 C C . PHE A 1 219 ? 68.287 60.998 140.877 1.00 24.66 201 PHE A C 1
ATOM 1498 O O . PHE A 1 219 ? 69.241 60.604 140.183 1.00 22.44 201 PHE A O 1
ATOM 1506 N N . ARG A 1 220 ? 68.110 62.270 141.224 1.00 23.44 202 ARG A N 1
ATOM 1507 C CA . ARG A 1 220 ? 69.104 63.312 140.921 1.00 23.57 202 ARG A CA 1
ATOM 1508 C C . ARG A 1 220 ? 70.518 62.933 141.392 1.00 25.10 202 ARG A C 1
ATOM 1509 O O . ARG A 1 220 ? 71.471 63.008 140.613 1.00 25.22 202 ARG A O 1
ATOM 1517 N N . ASN A 1 221 ? 70.654 62.536 142.654 1.00 26.55 203 ASN A N 1
ATOM 1518 C CA . ASN A 1 221 ? 71.962 62.185 143.201 1.00 25.90 203 ASN A CA 1
ATOM 1519 C C . ASN A 1 221 ? 72.597 60.987 142.483 1.00 27.43 203 ASN A C 1
ATOM 1520 O O . ASN A 1 221 ? 73.811 60.967 142.265 1.00 26.34 203 ASN A O 1
ATOM 1525 N N . ARG A 1 222 ? 71.791 59.978 142.134 1.00 27.03 204 ARG A N 1
ATOM 1526 C CA . ARG A 1 222 ? 72.316 58.826 141.386 1.00 30.03 204 ARG A CA 1
ATOM 1527 C C . ARG A 1 222 ? 72.816 59.211 139.994 1.00 28.29 204 ARG A C 1
ATOM 1528 O O . ARG A 1 222 ? 73.883 58.744 139.564 1.00 29.02 204 ARG A O 1
ATOM 1536 N N . LEU A 1 223 ? 72.044 60.019 139.293 1.00 25.44 205 LEU A N 1
ATOM 1537 C CA . LEU A 1 223 ? 72.492 60.611 138.008 1.00 28.83 205 LEU A CA 1
ATOM 1538 C C . LEU A 1 223 ? 73.831 61.304 138.145 1.00 26.27 205 LEU A C 1
ATOM 1539 O O . LEU A 1 223 ? 74.734 61.087 137.338 1.00 28.23 205 LEU A O 1
ATOM 1544 N N . LEU A 1 224 ? 73.955 62.136 139.181 1.00 28.83 206 LEU A N 1
ATOM 1545 C CA . LEU A 1 224 ? 75.190 62.875 139.455 1.00 29.44 206 LEU A CA 1
ATOM 1546 C C . LEU A 1 224 ? 76.364 61.923 139.632 1.00 30.92 206 LEU A C 1
ATOM 1547 O O . LEU A 1 224 ? 77.427 62.120 139.048 1.00 33.05 206 LEU A O 1
ATOM 1552 N N . MET A 1 225 ? 76.153 60.879 140.433 1.00 31.87 207 MET A N 1
ATOM 1553 C CA . MET A 1 225 ? 77.165 59.870 140.693 1.00 32.21 207 MET A CA 1
ATOM 1554 C C . MET A 1 225 ? 77.583 59.105 139.432 1.00 30.87 207 MET A C 1
ATOM 1555 O O . MET A 1 225 ? 78.758 58.793 139.264 1.00 30.97 207 MET A O 1
ATOM 1560 N N . GLU A 1 226 ? 76.629 58.813 138.557 1.00 29.10 208 GLU A N 1
ATOM 1561 C CA . GLU A 1 226 ? 76.945 58.208 137.250 1.00 31.14 208 GLU A CA 1
ATOM 1562 C C . GLU A 1 226 ? 77.772 59.127 136.374 1.00 30.13 208 GLU A C 1
ATOM 1563 O O . GLU A 1 226 ? 78.734 58.693 135.769 1.00 32.64 208 GLU A O 1
ATOM 1569 N N . LEU A 1 227 ? 77.427 60.412 136.345 1.00 29.30 209 LEU A N 1
ATOM 1570 C CA . LEU A 1 227 ? 78.180 61.392 135.551 1.00 30.90 209 LEU A CA 1
ATOM 1571 C C . LEU A 1 227 ? 79.639 61.496 135.945 1.00 31.51 209 LEU A C 1
ATOM 1572 O O . LEU A 1 227 ? 80.493 61.629 135.079 1.00 30.33 209 LEU A O 1
ATOM 1577 N N . PHE A 1 228 ? 79.917 61.451 137.246 1.00 29.74 210 PHE A N 1
ATOM 1578 C CA . PHE A 1 228 ? 81.292 61.533 137.753 1.00 35.12 210 PHE A CA 1
ATOM 1579 C C . PHE A 1 228 ? 81.906 60.135 137.986 1.00 36.25 210 PHE A C 1
ATOM 1580 O O . PHE A 1 228 ? 83.050 60.019 138.419 1.00 39.81 210 PHE A O 1
ATOM 1588 N N . ASP A 1 229 ? 81.121 59.088 137.701 1.00 36.51 211 ASP A N 1
ATOM 1589 C CA . ASP A 1 229 ? 81.581 57.702 137.756 1.00 40.64 211 ASP A CA 1
ATOM 1590 C C . ASP A 1 229 ? 82.105 57.323 139.154 1.00 43.06 211 ASP A C 1
ATOM 1591 O O . ASP A 1 229 ? 83.226 56.790 139.305 1.00 44.73 211 ASP A O 1
ATOM 1596 N N . VAL A 1 230 ? 81.284 57.623 140.166 1.00 39.60 212 VAL A N 1
ATOM 1597 C CA . VAL A 1 230 ? 81.575 57.301 141.554 1.00 41.94 212 VAL A CA 1
ATOM 1598 C C . VAL A 1 230 ? 80.406 56.540 142.180 1.00 43.59 212 VAL A C 1
ATOM 1599 O O . VAL A 1 230 ? 79.323 56.460 141.601 1.00 41.78 212 VAL A O 1
ATOM 1603 N N . GLU A 1 231 ? 80.651 55.967 143.358 1.00 55.63 213 GLU A N 1
ATOM 1604 C CA . GLU A 1 231 ? 79.643 55.184 144.093 1.00 61.00 213 GLU A CA 1
ATOM 1605 C C . GLU A 1 231 ? 78.894 55.995 145.143 1.00 56.19 213 GLU A C 1
ATOM 1606 O O . GLU A 1 231 ? 77.750 55.678 145.454 1.00 57.74 213 GLU A O 1
ATOM 1612 N N . SER A 1 232 ? 79.551 57.012 145.709 1.00 56.17 214 SER A N 1
ATOM 1613 C CA . SER A 1 232 ? 78.929 57.888 146.711 1.00 55.10 214 SER A CA 1
ATOM 1614 C C . SER A 1 232 ? 79.294 59.353 146.488 1.00 54.23 214 SER A C 1
ATOM 1615 O O . SER A 1 232 ? 80.344 59.670 145.916 1.00 50.45 214 SER A O 1
ATOM 1618 N N . LEU A 1 233 ? 78.426 60.235 146.975 1.00 50.75 215 LEU A N 1
ATOM 1619 C CA . LEU A 1 233 ? 78.628 61.676 146.875 1.00 49.21 215 LEU A CA 1
ATOM 1620 C C . LEU A 1 233 ? 79.871 62.148 147.616 1.00 49.62 215 LEU A C 1
ATOM 1621 O O . LEU A 1 233 ? 80.456 63.151 147.239 1.00 46.97 215 LEU A O 1
ATOM 1626 N N . THR A 1 234 ? 80.296 61.415 148.651 1.00 52.12 216 THR A N 1
ATOM 1627 C CA . THR A 1 234 ? 81.489 61.818 149.417 1.00 52.87 216 THR A CA 1
ATOM 1628 C C . THR A 1 234 ? 82.777 61.763 148.558 1.00 54.04 216 THR A C 1
ATOM 1629 O O . THR A 1 234 ? 83.742 62.481 148.829 1.00 54.52 216 THR A O 1
ATOM 1633 N N . GLU A 1 235 ? 82.772 60.928 147.518 1.00 52.70 217 GLU A N 1
ATOM 1634 C CA . GLU A 1 235 ? 83.900 60.847 146.584 1.00 57.66 217 GLU A CA 1
ATOM 1635 C C . GLU A 1 235 ? 84.064 62.111 145.694 1.00 55.33 217 GLU A C 1
ATOM 1636 O O . GLU A 1 235 ? 85.098 62.265 145.040 1.00 57.18 217 GLU A O 1
ATOM 1642 N N . ILE A 1 236 ? 83.059 62.998 145.663 1.00 51.16 218 ILE A N 1
ATOM 1643 C CA . ILE A 1 236 ? 83.144 64.259 144.871 1.00 50.76 218 ILE A CA 1
ATOM 1644 C C . ILE A 1 236 ? 82.654 65.533 145.628 1.00 50.48 218 ILE A C 1
ATOM 1645 O O . ILE A 1 236 ? 82.339 66.552 145.000 1.00 44.40 218 ILE A O 1
ATOM 1650 N N . ALA A 1 237 ? 82.626 65.482 146.963 1.00 52.80 219 ALA A N 1
ATOM 1651 C CA . ALA A 1 237 ? 82.165 66.625 147.782 1.00 49.86 219 ALA A CA 1
ATOM 1652 C C . ALA A 1 237 ? 82.965 67.916 147.523 1.00 47.97 219 ALA A C 1
ATOM 1653 O O . ALA A 1 237 ? 82.413 69.012 147.605 1.00 45.50 219 ALA A O 1
ATOM 1655 N N . GLU A 1 238 ? 84.256 67.780 147.212 1.00 48.88 220 GLU A N 1
ATOM 1656 C CA . GLU A 1 238 ? 85.098 68.945 146.902 1.00 51.91 220 GLU A CA 1
ATOM 1657 C C . GLU A 1 238 ? 84.816 69.544 145.503 1.00 50.48 220 GLU A C 1
ATOM 1658 O O . GLU A 1 238 ? 85.204 70.676 145.236 1.00 49.63 220 GLU A O 1
ATOM 1664 N N . LYS A 1 239 ? 84.148 68.785 144.626 1.00 47.02 221 LYS A N 1
ATOM 1665 C CA . LYS A 1 239 ? 83.737 69.302 143.306 1.00 45.74 221 LYS A CA 1
ATOM 1666 C C . LYS A 1 239 ? 82.456 70.130 143.364 1.00 41.82 221 LYS A C 1
ATOM 1667 O O . LYS A 1 239 ? 82.110 70.789 142.388 1.00 41.96 221 LYS A O 1
ATOM 1673 N N . GLU A 1 240 ? 81.737 70.100 144.486 1.00 42.02 222 GLU A N 1
ATOM 1674 C CA . GLU A 1 240 ? 80.536 70.948 144.620 1.00 41.11 222 GLU A CA 1
ATOM 1675 C C . GLU A 1 240 ? 80.939 72.413 144.645 1.00 38.73 222 GLU A C 1
ATOM 1676 O O . GLU A 1 240 ? 81.897 72.764 145.304 1.00 41.06 222 GLU A O 1
ATOM 1682 N N . TYR A 1 241 ? 80.220 73.250 143.902 1.00 38.07 223 TYR A N 1
ATOM 1683 C CA . TYR A 1 241 ? 80.277 74.692 144.104 1.00 40.06 223 TYR A CA 1
ATOM 1684 C C . TYR A 1 241 ? 79.074 75.076 144.931 1.00 38.23 223 TYR A C 1
ATOM 1685 O O . TYR A 1 241 ? 77.947 74.734 144.577 1.00 34.92 223 TYR A O 1
ATOM 1694 N N . VAL A 1 242 ? 79.320 75.774 146.041 1.00 41.98 224 VAL A N 1
ATOM 1695 C CA . VAL A 1 242 ? 78.262 76.197 146.953 1.00 44.33 224 VAL A CA 1
ATOM 1696 C C . VAL A 1 242 ? 78.034 77.711 146.773 1.00 44.85 224 VAL A C 1
ATOM 1697 O O . VAL A 1 242 ? 78.979 78.500 146.760 1.00 42.76 224 VAL A O 1
ATOM 1701 N N . LEU A 1 243 ? 76.774 78.093 146.612 1.00 45.69 225 LEU A N 1
ATOM 1702 C CA . LEU A 1 243 ? 76.417 79.485 146.356 1.00 49.33 225 LEU A CA 1
ATOM 1703 C C . LEU A 1 243 ? 76.692 80.324 147.581 1.00 49.04 225 LEU A C 1
ATOM 1704 O O . LEU A 1 243 ? 76.229 79.995 148.657 1.00 52.79 225 LEU A O 1
ATOM 1709 N N . THR A 1 244 ? 77.456 81.406 147.411 1.00 57.35 226 THR A N 1
ATOM 1710 C CA . THR A 1 244 ? 77.732 82.347 148.504 1.00 57.91 226 THR A CA 1
ATOM 1711 C C . THR A 1 244 ? 76.533 83.283 148.681 1.00 57.91 226 THR A C 1
ATOM 1712 O O . THR A 1 244 ? 75.549 83.172 147.961 1.00 50.72 226 THR A O 1
ATOM 1716 N N . LYS A 1 245 ? 76.612 84.190 149.651 1.00 58.64 227 LYS A N 1
ATOM 1717 C CA . LYS A 1 245 ? 75.533 85.161 149.882 1.00 61.32 227 LYS A CA 1
ATOM 1718 C C . LYS A 1 245 ? 75.569 86.292 148.860 1.00 55.84 227 LYS A C 1
ATOM 1719 O O . LYS A 1 245 ? 74.526 86.848 148.515 1.00 57.47 227 LYS A O 1
ATOM 1725 N N . ALA A 1 246 ? 76.763 86.618 148.364 1.00 51.95 228 ALA A N 1
ATOM 1726 C CA . ALA A 1 246 ? 76.902 87.557 147.243 1.00 52.53 228 ALA A CA 1
ATOM 1727 C C . ALA A 1 246 ? 76.253 86.977 145.977 1.00 49.08 228 ALA A C 1
ATOM 1728 O O . ALA A 1 246 ? 75.650 87.704 145.192 1.00 51.06 228 ALA A O 1
ATOM 1730 N N . ASP A 1 247 ? 76.374 85.669 145.787 1.00 46.53 229 ASP A N 1
ATOM 1731 C CA . ASP A 1 247 ? 75.676 84.997 144.709 1.00 42.06 229 ASP A CA 1
ATOM 1732 C C . ASP A 1 247 ? 74.160 85.113 144.904 1.00 41.06 229 ASP A C 1
ATOM 1733 O O . ASP A 1 247 ? 73.443 85.483 143.984 1.00 38.24 229 ASP A O 1
ATOM 1738 N N . GLN A 1 248 ? 73.692 84.797 146.115 1.00 43.98 230 GLN A N 1
ATOM 1739 C CA . GLN A 1 248 ? 72.254 84.745 146.422 1.00 46.20 230 GLN A CA 1
ATOM 1740 C C . GLN A 1 248 ? 71.599 86.101 146.235 1.00 45.99 230 GLN A C 1
ATOM 1741 O O . GLN A 1 248 ? 70.450 86.193 145.798 1.00 46.42 230 GLN A O 1
ATOM 1747 N N . GLN A 1 249 ? 72.335 87.153 146.563 1.00 48.43 231 GLN A N 1
ATOM 1748 C CA . GLN A 1 249 ? 71.847 88.511 146.382 1.00 49.21 231 GLN A CA 1
ATOM 1749 C C . GLN A 1 249 ? 71.606 88.801 144.892 1.00 45.06 231 GLN A C 1
ATOM 1750 O O . GLN A 1 249 ? 70.527 89.239 144.516 1.00 41.39 231 GLN A O 1
ATOM 1756 N N . GLU A 1 250 ? 72.605 88.526 144.050 1.00 41.58 232 GLU A N 1
ATOM 1757 C CA . GLU A 1 250 ? 72.476 88.759 142.598 1.00 42.39 232 GLU A CA 1
ATOM 1758 C C . GLU A 1 250 ? 71.360 87.911 141.953 1.00 38.78 232 GLU A C 1
ATOM 1759 O O . GLU A 1 250 ? 70.678 88.369 141.037 1.00 38.87 232 GLU A O 1
ATOM 1765 N N . ILE A 1 251 ? 71.196 86.679 142.433 1.00 33.39 233 ILE A N 1
ATOM 1766 C CA . ILE A 1 251 ? 70.154 85.788 141.949 1.00 30.97 233 ILE A CA 1
ATOM 1767 C C . ILE A 1 251 ? 68.759 86.337 142.288 1.00 31.80 233 ILE A C 1
ATOM 1768 O O . ILE A 1 251 ? 67.860 86.350 141.438 1.00 31.12 233 ILE A O 1
ATOM 1773 N N . ARG A 1 252 ? 68.613 86.802 143.519 1.00 34.78 234 ARG A N 1
ATOM 1774 C CA . ARG A 1 252 ? 67.421 87.501 143.976 1.00 41.21 234 ARG A CA 1
ATOM 1775 C C . ARG A 1 252 ? 67.037 88.668 143.054 1.00 39.82 234 ARG A C 1
ATOM 1776 O O . ARG A 1 252 ? 65.851 88.854 142.738 1.00 38.34 234 ARG A O 1
ATOM 1784 N N . LYS A 1 253 ? 68.042 89.448 142.632 1.00 38.59 235 LYS A N 1
ATOM 1785 C CA . LYS A 1 253 ? 67.825 90.567 141.684 1.00 39.25 235 LYS A CA 1
ATOM 1786 C C . LYS A 1 253 ? 67.325 90.094 140.337 1.00 34.11 235 LYS A C 1
ATOM 1787 O O . LYS A 1 253 ? 66.453 90.732 139.744 1.00 32.98 235 LYS A O 1
ATOM 1793 N N . LEU A 1 254 ? 67.878 88.982 139.844 1.00 33.93 236 LEU A N 1
ATOM 1794 C CA . LEU A 1 254 ? 67.422 88.389 138.565 1.00 30.59 236 LEU A CA 1
ATOM 1795 C C . LEU A 1 254 ? 65.979 87.897 138.622 1.00 29.26 236 LEU A C 1
ATOM 1796 O O . LEU A 1 254 ? 65.253 88.000 137.642 1.00 30.42 236 LEU A O 1
ATOM 1801 N N . VAL A 1 255 ? 65.571 87.347 139.756 1.00 32.15 237 VAL A N 1
ATOM 1802 C CA . VAL A 1 255 ? 64.183 86.915 139.939 1.00 29.03 237 VAL A CA 1
ATOM 1803 C C . VAL A 1 255 ? 63.254 88.148 139.870 1.00 31.73 237 VAL A C 1
ATOM 1804 O O . VAL A 1 255 ? 62.238 88.129 139.173 1.00 31.79 237 VAL A O 1
ATOM 1808 N N . ALA A 1 256 ? 63.614 89.227 140.564 1.00 33.59 238 ALA A N 1
ATOM 1809 C CA . ALA A 1 256 ? 62.776 90.445 140.552 1.00 33.83 238 ALA A CA 1
ATOM 1810 C C . ALA A 1 256 ? 62.696 91.101 139.174 1.00 33.21 238 ALA A C 1
ATOM 1811 O O . ALA A 1 256 ? 61.633 91.504 138.740 1.00 33.62 238 ALA A O 1
ATOM 1813 N N . GLU A 1 257 ? 63.820 91.187 138.484 1.00 33.93 239 GLU A N 1
ATOM 1814 C CA . GLU A 1 257 ? 63.892 91.930 137.235 1.00 38.17 239 GLU A CA 1
ATOM 1815 C C . GLU A 1 257 ? 63.519 91.102 136.003 1.00 34.57 239 GLU A C 1
ATOM 1816 O O . GLU A 1 257 ? 63.095 91.668 134.995 1.00 31.99 239 GLU A O 1
ATOM 1822 N N . VAL A 1 258 ? 63.659 89.775 136.084 1.00 29.74 240 VAL A N 1
ATOM 1823 C CA . VAL A 1 258 ? 63.441 88.892 134.920 1.00 28.66 240 VAL A CA 1
ATOM 1824 C C . VAL A 1 258 ? 62.446 87.756 135.226 1.00 27.02 240 VAL A C 1
ATOM 1825 O O . VAL A 1 258 ? 61.290 87.809 134.819 1.00 26.95 240 VAL A O 1
ATOM 1829 N N . TYR A 1 259 ? 62.884 86.735 135.954 1.00 27.44 241 TYR A N 1
ATOM 1830 C CA . TYR A 1 259 ? 62.130 85.465 135.995 1.00 23.76 241 TYR A CA 1
ATOM 1831 C C . TYR A 1 259 ? 60.777 85.539 136.727 1.00 24.14 241 TYR A C 1
ATOM 1832 O O . TYR A 1 259 ? 59.891 84.770 136.433 1.00 22.41 241 TYR A O 1
ATOM 1841 N N . GLY A 1 260 ? 60.611 86.520 137.609 1.00 27.08 242 GLY A N 1
ATOM 1842 C CA . GLY A 1 260 ? 59.334 86.760 138.256 1.00 30.55 242 GLY A CA 1
ATOM 1843 C C . GLY A 1 260 ? 58.646 88.007 137.736 1.00 31.24 242 GLY A C 1
ATOM 1844 O O . GLY A 1 260 ? 57.638 88.430 138.294 1.00 28.47 242 GLY A O 1
ATOM 1845 N N . ASN A 1 261 ? 59.189 88.589 136.659 1.00 32.64 243 ASN A N 1
ATOM 1846 C CA . ASN A 1 261 ? 58.712 89.862 136.141 1.00 30.42 243 ASN A CA 1
ATOM 1847 C C . ASN A 1 261 ? 57.677 89.666 135.051 1.00 29.97 243 ASN A C 1
ATOM 1848 O O . ASN A 1 261 ? 57.971 89.128 133.983 1.00 25.16 243 ASN A O 1
ATOM 1853 N N . GLU A 1 262 ? 56.470 90.142 135.328 1.00 28.27 244 GLU A N 1
ATOM 1854 C CA . GLU A 1 262 ? 55.342 90.026 134.433 1.00 27.89 244 GLU A CA 1
ATOM 1855 C C . GLU A 1 262 ? 55.673 90.460 133.005 1.00 25.49 244 GLU A C 1
ATOM 1856 O O . GLU A 1 262 ? 55.231 89.823 132.046 1.00 25.71 244 GLU A O 1
ATOM 1862 N N . ALA A 1 263 ? 56.445 91.538 132.860 1.00 27.35 245 ALA A N 1
ATOM 1863 C CA . ALA A 1 263 ? 56.819 92.066 131.527 1.00 29.68 245 ALA A CA 1
ATOM 1864 C C . ALA A 1 263 ? 57.677 91.053 130.746 1.00 30.61 245 ALA A C 1
ATOM 1865 O O . ALA A 1 263 ? 57.471 90.832 129.551 1.00 30.66 245 ALA A O 1
ATOM 1867 N N . TRP A 1 264 ? 58.593 90.394 131.445 1.00 28.78 246 TRP A N 1
ATOM 1868 C CA . TRP A 1 264 ? 59.445 89.380 130.828 1.00 25.95 246 TRP A CA 1
ATOM 1869 C C . TRP A 1 264 ? 58.664 88.106 130.514 1.00 25.64 246 TRP A C 1
ATOM 1870 O O . TRP A 1 264 ? 58.754 87.556 129.410 1.00 21.48 246 TRP A O 1
ATOM 1881 N N . ILE A 1 265 ? 57.872 87.656 131.477 1.00 24.85 247 ILE A N 1
ATOM 1882 C CA . ILE A 1 265 ? 57.112 86.426 131.325 1.00 23.79 247 ILE A CA 1
ATOM 1883 C C . ILE A 1 265 ? 56.067 86.528 130.199 1.00 23.82 247 ILE A C 1
ATOM 1884 O O . ILE A 1 265 ? 56.058 85.682 129.295 1.00 24.29 247 ILE A O 1
ATOM 1889 N N . PHE A 1 266 ? 55.196 87.531 130.266 1.00 33.94 248 PHE A N 1
ATOM 1890 C CA . PHE A 1 266 ? 54.065 87.639 129.340 1.00 33.70 248 PHE A CA 1
ATOM 1891 C C . PHE A 1 266 ? 54.347 88.511 128.124 1.00 36.25 248 PHE A C 1
ATOM 1892 O O . PHE A 1 266 ? 53.830 88.239 127.040 1.00 34.27 248 PHE A O 1
ATOM 1900 N N . GLY A 1 267 ? 55.195 89.527 128.268 1.00 40.68 249 GLY A N 1
ATOM 1901 C CA . GLY A 1 267 ? 55.577 90.366 127.106 1.00 38.31 249 GLY A CA 1
ATOM 1902 C C . GLY A 1 267 ? 54.458 91.337 126.721 1.00 39.56 249 GLY A C 1
ATOM 1903 O O . GLY A 1 267 ? 53.337 91.226 127.217 1.00 38.65 249 GLY A O 1
ATOM 1904 N N . GLU A 1 268 ? 54.760 92.294 125.840 1.00 37.65 250 GLU A N 1
ATOM 1905 C CA . GLU A 1 268 ? 53.745 93.283 125.422 1.00 40.01 250 GLU A CA 1
ATOM 1906 C C . GLU A 1 268 ? 52.859 92.703 124.329 1.00 34.40 250 GLU A C 1
ATOM 1907 O O . GLU A 1 268 ? 53.284 91.840 123.593 1.00 32.51 250 GLU A O 1
ATOM 1913 N N . ALA A 1 269 ? 51.618 93.170 124.247 1.00 30.20 251 ALA A N 1
ATOM 1914 C CA . ALA A 1 269 ? 50.707 92.694 123.216 1.00 31.46 251 ALA A CA 1
ATOM 1915 C C . ALA A 1 269 ? 51.184 93.185 121.850 1.00 29.74 251 ALA A C 1
ATOM 1916 O O . ALA A 1 269 ? 51.375 94.380 121.658 1.00 31.37 251 ALA A O 1
ATOM 1918 N N . PRO A 1 270 ? 51.365 92.265 120.891 1.00 27.00 252 PRO A N 1
ATOM 1919 C CA . PRO A 1 270 ? 51.748 92.704 119.572 1.00 29.42 252 PRO A CA 1
ATOM 1920 C C . PRO A 1 270 ? 50.622 93.490 118.889 1.00 27.80 252 PRO A C 1
ATOM 1921 O O . PRO A 1 270 ? 49.456 93.154 119.045 1.00 34.48 252 PRO A O 1
ATOM 1925 N N . LYS A 1 271 ? 50.985 94.532 118.155 1.00 26.88 253 LYS A N 1
ATOM 1926 C CA . LYS A 1 271 ? 50.027 95.301 117.372 1.00 28.62 253 LYS A CA 1
ATOM 1927 C C . LYS A 1 271 ? 50.096 94.752 115.950 1.00 24.00 253 LYS A C 1
ATOM 1928 O O . LYS A 1 271 ? 51.144 94.815 115.313 1.00 21.95 253 LYS A O 1
ATOM 1934 N N . PHE A 1 272 ? 48.999 94.175 115.466 1.00 21.36 254 PHE A N 1
ATOM 1935 C CA . PHE A 1 272 ? 49.041 93.526 114.159 1.00 21.17 254 PHE A CA 1
ATOM 1936 C C . PHE A 1 272 ? 47.690 93.367 113.479 1.00 20.31 254 PHE A C 1
ATOM 1937 O O . PHE A 1 272 ? 46.661 93.297 114.126 1.00 22.41 254 PHE A O 1
ATOM 1945 N N . THR A 1 273 ? 47.716 93.302 112.147 1.00 20.41 255 THR A N 1
ATOM 1946 C CA . THR A 1 273 ? 46.549 92.871 111.361 1.00 20.56 255 THR A CA 1
ATOM 1947 C C . THR A 1 273 ? 46.878 91.639 110.476 1.00 20.43 255 THR A C 1
ATOM 1948 O O . THR A 1 273 ? 45.986 91.061 109.874 1.00 21.55 255 THR A O 1
ATOM 1952 N N . ILE A 1 274 ? 48.158 91.288 110.378 1.00 19.23 256 ILE A N 1
ATOM 1953 C CA . ILE A 1 274 ? 48.626 90.192 109.523 1.00 21.01 256 ILE A CA 1
ATOM 1954 C C . ILE A 1 274 ? 49.377 89.206 110.404 1.00 20.19 256 ILE A C 1
ATOM 1955 O O . ILE A 1 274 ? 50.229 89.612 111.221 1.00 19.61 256 ILE A O 1
ATOM 1960 N N . LYS A 1 275 ? 49.048 87.926 110.271 1.00 18.81 257 LYS A N 1
ATOM 1961 C CA . LYS A 1 275 ? 49.775 86.859 110.966 1.00 18.73 257 LYS A CA 1
ATOM 1962 C C . LYS A 1 275 ? 50.252 85.847 109.941 1.00 22.30 257 LYS A C 1
ATOM 1963 O O . LYS A 1 275 ? 49.453 85.368 109.127 1.00 20.46 257 LYS A O 1
ATOM 1969 N N . LYS A 1 276 ? 51.556 85.538 109.978 1.00 22.31 258 LYS A N 1
ATOM 1970 C CA . LYS A 1 276 ? 52.191 84.548 109.081 1.00 23.29 258 LYS A CA 1
ATOM 1971 C C . LYS A 1 276 ? 52.808 83.476 109.941 1.00 23.35 258 LYS A C 1
ATOM 1972 O O . LYS A 1 276 ? 53.705 83.770 110.722 1.00 26.87 258 LYS A O 1
ATOM 1978 N N . GLU A 1 277 ? 52.367 82.243 109.806 1.00 20.79 259 GLU A N 1
ATOM 1979 C CA . GLU A 1 277 ? 52.919 81.170 110.630 1.00 25.65 259 GLU A CA 1
ATOM 1980 C C . GLU A 1 277 ? 53.291 79.996 109.761 1.00 25.71 259 GLU A C 1
ATOM 1981 O O . GLU A 1 277 ? 52.512 79.586 108.924 1.00 23.99 259 GLU A O 1
ATOM 1987 N N . GLU A 1 278 ? 54.509 79.482 109.947 1.00 26.18 260 GLU A N 1
ATOM 1988 C CA . GLU A 1 278 ? 54.944 78.271 109.249 1.00 27.36 260 GLU A CA 1
ATOM 1989 C C . GLU A 1 278 ? 55.855 77.407 110.134 1.00 24.24 260 GLU A C 1
ATOM 1990 O O . GLU A 1 278 ? 56.566 77.924 111.009 1.00 23.49 260 GLU A O 1
ATOM 1996 N N . LYS A 1 279 ? 55.815 76.099 109.902 1.00 25.37 261 LYS A N 1
ATOM 1997 C CA . LYS A 1 279 ? 56.749 75.148 110.520 1.00 27.90 261 LYS A CA 1
ATOM 1998 C C . LYS A 1 279 ? 57.898 74.809 109.545 1.00 28.47 261 LYS A C 1
ATOM 1999 O O . LYS A 1 279 ? 57.666 74.397 108.407 1.00 27.86 261 LYS A O 1
ATOM 2005 N N . PHE A 1 280 ? 59.124 75.004 110.008 1.00 25.47 262 PHE A N 1
ATOM 2006 C CA . PHE A 1 280 ? 60.324 74.722 109.247 1.00 22.88 262 PHE A CA 1
ATOM 2007 C C . PHE A 1 280 ? 61.084 73.620 109.929 1.00 26.32 262 PHE A C 1
ATOM 2008 O O . PHE A 1 280 ? 60.746 73.247 111.040 1.00 25.70 262 PHE A O 1
ATOM 2016 N N . LYS A 1 281 ? 62.142 73.126 109.278 1.00 26.11 263 LYS A N 1
ATOM 2017 C CA . LYS A 1 281 ? 63.065 72.180 109.900 1.00 28.28 263 LYS A CA 1
ATOM 2018 C C . LYS A 1 281 ? 63.439 72.620 111.341 1.00 25.14 263 LYS A C 1
ATOM 2019 O O . LYS A 1 281 ? 63.490 71.803 112.258 1.00 23.99 263 LYS A O 1
ATOM 2025 N N . GLY A 1 282 ? 63.685 73.910 111.520 1.00 24.40 264 GLY A N 1
ATOM 2026 C CA . GLY A 1 282 ? 64.125 74.443 112.822 1.00 23.78 264 GLY A CA 1
ATOM 2027 C C . GLY A 1 282 ? 63.043 74.811 113.802 1.00 23.01 264 GLY A C 1
ATOM 2028 O O . GLY A 1 282 ? 63.348 75.313 114.885 1.00 25.03 264 GLY A O 1
ATOM 2029 N N . GLY A 1 283 ? 61.773 74.586 113.423 1.00 21.89 265 GLY A N 1
ATOM 2030 C CA . GLY A 1 283 ? 60.626 74.827 114.294 1.00 22.70 265 GLY A CA 1
ATOM 2031 C C . GLY A 1 283 ? 59.646 75.805 113.701 1.00 22.01 265 GLY A C 1
ATOM 2032 O O . GLY A 1 283 ? 59.750 76.165 112.522 1.00 23.10 265 GLY A O 1
ATOM 2033 N N . ILE A 1 284 ? 58.674 76.216 114.511 1.00 23.31 266 ILE A N 1
ATOM 2034 C CA . ILE A 1 284 ? 57.662 77.185 114.109 1.00 25.58 266 ILE A CA 1
ATOM 2035 C C . ILE A 1 284 ? 58.138 78.638 114.228 1.00 23.11 266 ILE A C 1
ATOM 2036 O O . ILE A 1 284 ? 58.688 79.010 115.242 1.00 22.57 266 ILE A O 1
ATOM 2041 N N . VAL A 1 285 ? 57.882 79.439 113.192 1.00 19.94 267 VAL A N 1
ATOM 2042 C CA . VAL A 1 285 ? 57.964 80.900 113.255 1.00 21.40 267 VAL A CA 1
ATOM 2043 C C . VAL A 1 285 ? 56.557 81.483 113.017 1.00 24.47 267 VAL A C 1
ATOM 20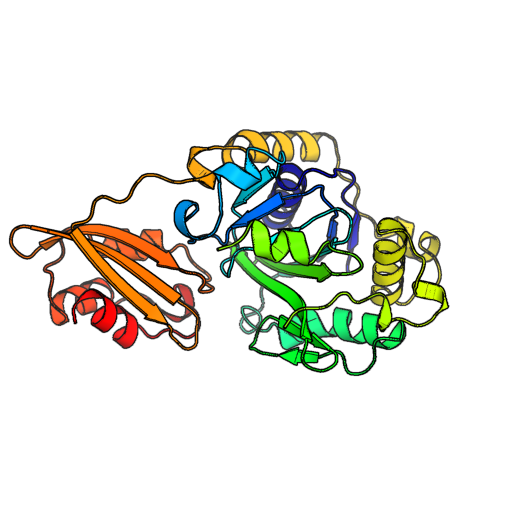44 O O . VAL A 1 285 ? 55.867 81.097 112.066 1.00 22.14 267 VAL A O 1
ATOM 2048 N N . ASP A 1 286 ? 56.171 82.418 113.883 1.00 24.56 268 ASP A N 1
ATOM 2049 C CA . ASP A 1 286 ? 54.854 83.073 113.877 1.00 23.57 268 ASP A CA 1
ATOM 2050 C C . ASP A 1 286 ? 55.123 84.583 113.869 1.00 26.19 268 ASP A C 1
ATOM 2051 O O . ASP A 1 286 ? 55.546 85.158 114.880 1.00 29.60 268 ASP A O 1
ATOM 2056 N N . ALA A 1 287 ? 54.893 85.220 112.726 1.00 23.38 269 ALA A N 1
ATOM 2057 C CA . ALA A 1 287 ? 55.160 86.633 112.573 1.00 23.83 269 ALA A CA 1
ATOM 2058 C C . ALA A 1 287 ? 53.860 87.422 112.581 1.00 23.78 269 ALA A C 1
ATOM 2059 O O . ALA A 1 287 ? 52.870 87.027 111.970 1.00 23.29 269 ALA A O 1
ATOM 2061 N N . ARG A 1 288 ? 53.862 88.520 113.321 1.00 21.44 270 ARG A N 1
ATOM 2062 C CA . ARG A 1 288 ? 52.683 89.393 113.433 1.00 21.86 270 ARG A CA 1
ATOM 2063 C C . ARG A 1 288 ? 53.071 90.797 112.966 1.00 23.15 270 ARG A C 1
ATOM 2064 O O . ARG A 1 288 ? 53.998 91.417 113.531 1.00 22.96 270 ARG A O 1
ATOM 2072 N N . LEU A 1 289 ? 52.378 91.286 111.944 1.00 19.54 271 LEU A N 1
ATOM 2073 C CA . LEU A 1 289 ? 52.744 92.510 111.254 1.00 21.16 271 LEU A CA 1
ATOM 2074 C C . LEU A 1 289 ? 51.645 93.532 111.246 1.00 22.29 271 LEU A C 1
ATOM 2075 O O . LEU A 1 289 ? 50.430 93.187 111.141 1.00 18.60 271 LEU A O 1
ATOM 2080 N N . THR A 1 290 ? 52.065 94.791 111.321 1.00 21.31 272 THR A N 1
ATOM 2081 C CA . THR A 1 290 ? 51.218 95.927 110.918 1.00 23.89 272 THR A CA 1
ATOM 2082 C C . THR A 1 290 ? 51.918 96.550 109.735 1.00 25.71 272 THR A C 1
ATOM 2083 O O . THR A 1 290 ? 53.112 96.872 109.820 1.00 21.28 272 THR A O 1
ATOM 2087 N N . VAL A 1 291 ? 51.179 96.714 108.637 1.00 22.29 273 VAL A N 1
ATOM 2088 C CA . VAL A 1 291 ? 51.701 97.339 107.421 1.00 23.99 273 VAL A CA 1
ATOM 2089 C C . VAL A 1 291 ? 50.829 98.530 107.035 1.00 24.69 273 VAL A C 1
ATOM 2090 O O . VAL A 1 291 ? 49.592 98.415 106.938 1.00 27.70 273 VAL A O 1
ATOM 2094 N N . GLU A 1 292 ? 51.462 99.671 106.815 1.00 26.27 274 GLU A N 1
ATOM 2095 C CA . GLU A 1 292 ? 50.732 100.889 106.475 1.00 28.76 274 GLU A CA 1
ATOM 2096 C C . GLU A 1 292 ? 51.465 101.627 105.388 1.00 28.47 274 GLU A C 1
ATOM 2097 O O . GLU A 1 292 ? 52.687 101.836 105.471 1.00 26.26 274 GLU A O 1
ATOM 2103 N N . LYS A 1 293 ? 50.727 101.981 104.337 1.00 29.76 275 LYS A N 1
ATOM 2104 C CA . LYS A 1 293 ? 51.302 102.624 103.147 1.00 33.17 275 LYS A CA 1
ATOM 2105 C C . LYS A 1 293 ? 52.491 101.830 102.597 1.00 29.77 275 LYS A C 1
ATOM 2106 O O . LYS A 1 293 ? 53.503 102.397 102.166 1.00 28.61 275 LYS A O 1
ATOM 2112 N N . GLY A 1 294 ? 52.370 100.509 102.620 1.00 29.93 276 GLY A N 1
ATOM 2113 C CA . GLY A 1 294 ? 53.399 99.646 102.055 1.00 29.34 276 GLY A CA 1
ATOM 2114 C C . GLY A 1 294 ? 54.666 99.523 102.886 1.00 26.70 276 GLY A C 1
ATOM 2115 O O . GLY A 1 294 ? 55.670 98.992 102.403 1.00 24.93 276 GLY A O 1
ATOM 2116 N N . LYS A 1 295 ? 54.619 99.948 104.149 1.00 25.31 277 LYS A N 1
ATOM 2117 C CA . LYS A 1 295 ? 55.778 99.819 105.033 1.00 24.87 277 LYS A CA 1
ATOM 2118 C C . LYS A 1 295 ? 55.458 99.043 106.267 1.00 22.38 277 LYS A C 1
ATOM 2119 O O . LYS A 1 295 ? 54.369 99.122 106.796 1.00 22.14 277 LYS A O 1
ATOM 2125 N N . ILE A 1 296 ? 56.439 98.312 106.758 1.00 21.23 278 ILE A N 1
ATOM 2126 C CA . ILE A 1 296 ? 56.281 97.599 108.022 1.00 20.82 278 ILE A CA 1
ATOM 2127 C C . ILE A 1 296 ? 56.395 98.616 109.140 1.00 22.10 278 ILE A C 1
ATOM 2128 O O . ILE A 1 296 ? 57.387 99.307 109.235 1.00 24.61 278 ILE A O 1
ATOM 2133 N N . ILE A 1 297 ? 55.324 98.729 109.935 1.00 23.29 279 ILE A N 1
ATOM 2134 C CA . ILE A 1 297 ? 55.225 99.660 111.064 1.00 27.30 279 ILE A CA 1
ATOM 2135 C C . ILE A 1 297 ? 55.454 98.942 112.383 1.00 27.76 279 ILE A C 1
ATOM 2136 O O . ILE A 1 297 ? 56.027 99.520 113.317 1.00 30.90 279 ILE A O 1
ATOM 2141 N N . GLU A 1 298 ? 54.946 97.713 112.481 1.00 24.11 280 GLU A N 1
ATOM 2142 C CA . GLU A 1 298 ? 55.090 96.890 113.691 1.00 25.35 280 GLU A CA 1
ATOM 2143 C C . GLU A 1 298 ? 55.357 95.438 113.310 1.00 22.64 280 GLU A C 1
ATOM 2144 O O . GLU A 1 298 ? 54.749 94.900 112.384 1.00 18.69 280 GLU A O 1
ATOM 2150 N N . LEU A 1 299 ? 56.286 94.806 114.026 1.00 20.89 281 LEU A N 1
ATOM 2151 C CA . LEU A 1 299 ? 56.617 93.402 113.804 1.00 21.48 281 LEU A CA 1
ATOM 2152 C C . LEU A 1 299 ? 56.922 92.740 115.132 1.00 22.48 281 LEU A C 1
ATOM 2153 O O . LEU A 1 299 ? 57.639 93.289 115.935 1.00 22.84 281 LEU A O 1
ATOM 2158 N N . THR A 1 300 ? 56.341 91.566 115.344 1.00 20.81 282 THR A N 1
ATOM 2159 C CA . THR A 1 300 ? 56.617 90.727 116.501 1.00 19.00 282 THR A CA 1
ATOM 2160 C C . THR A 1 300 ? 56.863 89.351 115.945 1.00 18.90 282 THR A C 1
ATOM 2161 O O . THR A 1 300 ? 56.133 88.894 115.061 1.00 20.75 282 THR A O 1
ATOM 2165 N N . ILE A 1 301 ? 57.901 88.690 116.415 1.00 18.66 283 ILE A N 1
ATOM 2166 C CA . ILE A 1 301 ? 58.206 87.336 115.944 1.00 19.72 283 ILE A CA 1
ATOM 2167 C C . ILE A 1 301 ? 58.157 86.375 117.126 1.00 22.12 283 ILE A C 1
ATOM 2168 O O . ILE A 1 301 ? 58.827 86.582 118.137 1.00 20.91 283 ILE A O 1
ATOM 2173 N N . TYR A 1 302 ? 57.329 85.360 117.002 1.00 19.33 284 TYR A N 1
ATOM 2174 C CA . TYR A 1 302 ? 57.200 84.329 118.004 1.00 20.40 284 TYR A CA 1
ATOM 2175 C C . TYR A 1 302 ? 57.679 83.037 117.373 1.00 20.63 284 TYR A C 1
ATOM 2176 O O . TYR A 1 302 ? 57.722 82.918 116.151 1.00 18.60 284 TYR A O 1
ATOM 2185 N N . GLY A 1 303 ? 58.010 82.073 118.209 1.00 21.11 285 GLY A N 1
ATOM 2186 C CA . GLY A 1 303 ? 58.360 80.729 117.732 1.00 20.57 285 GLY A CA 1
ATOM 2187 C C . GLY A 1 303 ? 59.030 79.897 118.756 1.00 20.44 285 GLY A C 1
ATOM 2188 O O . GLY A 1 303 ? 59.257 80.349 119.886 1.00 18.73 285 GLY A O 1
ATOM 2189 N N . ASP A 1 304 ? 59.352 78.663 118.361 1.00 21.43 286 ASP A N 1
ATOM 2190 C CA . ASP A 1 304 ? 60.016 77.698 119.230 1.00 20.63 286 ASP A CA 1
ATOM 2191 C C . ASP A 1 304 ? 61.374 77.255 118.643 1.00 20.17 286 ASP A C 1
ATOM 2192 O O . ASP A 1 304 ? 61.886 76.208 118.965 1.00 22.10 286 ASP A O 1
ATOM 2197 N N . TYR A 1 305 ? 61.929 78.086 117.784 1.00 19.88 287 TYR A N 1
ATOM 2198 C CA . TYR A 1 305 ? 63.233 77.855 117.188 1.00 18.36 287 TYR A CA 1
ATOM 2199 C C . TYR A 1 305 ? 64.328 78.088 118.203 1.00 22.17 287 TYR A C 1
ATOM 2200 O O . TYR A 1 305 ? 64.089 78.674 119.295 1.00 22.01 287 TYR A O 1
ATOM 2209 N N . PHE A 1 306 ? 65.536 77.646 117.850 1.00 22.30 288 PHE A N 1
ATOM 2210 C CA . PHE A 1 306 ? 66.725 77.927 118.644 1.00 23.23 288 PHE A CA 1
ATOM 2211 C C . PHE A 1 306 ? 67.521 79.027 117.952 1.00 23.89 288 PHE A C 1
ATOM 2212 O O . PHE A 1 306 ? 67.384 79.220 116.769 1.00 22.91 288 PHE A O 1
ATOM 2220 N N . ALA A 1 307 ? 68.349 79.735 118.711 1.00 24.07 289 ALA A N 1
ATOM 2221 C CA . ALA A 1 307 ? 69.046 80.957 118.206 1.00 22.60 289 ALA A CA 1
ATOM 2222 C C . ALA A 1 307 ? 70.184 81.299 119.111 1.00 25.92 289 ALA A C 1
ATOM 2223 O O . ALA A 1 307 ? 70.072 81.127 120.336 1.00 28.57 289 ALA A O 1
ATOM 2225 N N . LYS A 1 308 ? 71.290 81.754 118.521 1.00 22.29 290 LYS A N 1
ATOM 2226 C CA . LYS A 1 308 ? 72.432 82.230 119.265 1.00 28.62 290 LYS A CA 1
ATOM 2227 C C . LYS A 1 308 ? 72.244 83.673 119.660 1.00 28.56 290 LYS A C 1
ATOM 2228 O O . LYS A 1 308 ? 72.827 84.129 120.649 1.00 35.31 290 LYS A O 1
ATOM 2234 N N . LYS A 1 309 ? 71.488 84.403 118.855 1.00 24.17 291 LYS A N 1
ATOM 2235 C CA . LYS A 1 309 ? 71.274 85.832 119.082 1.00 27.41 291 LYS A CA 1
ATOM 2236 C C . LYS A 1 309 ? 69.797 86.160 119.201 1.00 27.88 291 LYS A C 1
ATOM 2237 O O . LYS A 1 309 ? 68.948 85.385 118.765 1.00 24.03 291 LYS A O 1
ATOM 2243 N N . GLU A 1 310 ? 69.516 87.335 119.773 1.00 26.06 292 GLU A N 1
ATOM 2244 C CA . GLU A 1 310 ? 68.166 87.761 120.056 1.00 29.28 292 GLU A CA 1
ATOM 2245 C C . GLU A 1 310 ? 67.467 88.172 118.778 1.00 28.15 292 GLU A C 1
ATOM 2246 O O . GLU A 1 310 ? 68.043 88.840 117.915 1.00 31.58 292 GLU A O 1
ATOM 2252 N N . THR A 1 311 ? 66.226 87.746 118.661 1.00 24.04 293 THR A N 1
ATOM 2253 C CA . THR A 1 311 ? 65.384 88.044 117.528 1.00 21.71 293 THR A CA 1
ATOM 2254 C C . THR A 1 311 ? 65.043 89.549 117.413 1.00 20.39 293 THR A C 1
ATOM 2255 O O . THR A 1 311 ? 64.769 90.054 116.306 1.00 21.88 293 THR A O 1
ATOM 2259 N N . THR A 1 312 ? 65.124 90.274 118.525 1.00 22.04 294 THR A N 1
ATOM 2260 C CA . THR A 1 312 ? 64.876 91.725 118.505 1.00 27.82 294 THR A CA 1
ATOM 2261 C C . THR A 1 312 ? 65.737 92.474 117.473 1.00 24.78 294 THR A C 1
ATOM 2262 O O . THR A 1 312 ? 65.293 93.456 116.926 1.00 22.30 294 THR A O 1
ATOM 2266 N N . GLU A 1 313 ? 66.963 92.003 117.200 1.00 27.25 295 GLU A N 1
ATOM 2267 C CA . GLU A 1 313 ? 67.816 92.661 116.201 1.00 25.27 295 GLU A CA 1
ATOM 2268 C C . GLU A 1 313 ? 67.225 92.545 114.772 1.00 22.10 295 GLU A C 1
ATOM 2269 O O . GLU A 1 313 ? 67.334 93.466 113.962 1.00 23.16 295 GLU A O 1
ATOM 2275 N N . ILE A 1 314 ? 66.597 91.419 114.478 1.00 23.20 296 ILE A N 1
ATOM 2276 C CA . ILE A 1 314 ? 65.923 91.218 113.179 1.00 25.49 296 ILE A CA 1
ATOM 2277 C C . ILE A 1 314 ? 64.726 92.174 113.054 1.00 22.69 296 ILE A C 1
ATOM 2278 O O . ILE A 1 314 ? 64.561 92.838 112.034 1.00 19.60 296 ILE A O 1
ATOM 2283 N N . VAL A 1 315 ? 63.914 92.251 114.109 1.00 21.55 297 VAL A N 1
ATOM 2284 C CA . VAL A 1 315 ? 62.772 93.171 114.137 1.00 23.03 297 VAL A CA 1
ATOM 2285 C C . VAL A 1 315 ? 63.205 94.625 113.926 1.00 23.61 297 VAL A C 1
ATOM 2286 O O . VAL A 1 315 ? 62.594 95.356 113.138 1.00 23.78 297 VAL A O 1
ATOM 2290 N N . ALA A 1 316 ? 64.250 95.043 114.647 1.00 22.64 298 ALA A N 1
ATOM 2291 C CA . ALA A 1 316 ? 64.699 96.409 114.593 1.00 23.38 298 ALA A CA 1
ATOM 2292 C C . ALA A 1 316 ? 65.125 96.779 113.168 1.00 23.31 298 ALA A C 1
ATOM 2293 O O . ALA A 1 316 ? 64.946 97.924 112.753 1.00 26.40 298 ALA A O 1
ATOM 2295 N N . ALA A 1 317 ? 65.673 95.818 112.427 1.00 20.91 299 ALA A N 1
ATOM 2296 C CA . ALA A 1 317 ? 66.126 96.071 111.047 1.00 26.25 299 ALA A CA 1
ATOM 2297 C C . ALA A 1 317 ? 64.974 96.172 110.060 1.00 22.86 299 ALA A C 1
ATOM 2298 O O . ALA A 1 317 ? 65.141 96.707 108.958 1.00 22.52 299 ALA A O 1
ATOM 2300 N N . LEU A 1 318 ? 63.816 95.659 110.427 1.00 21.88 300 LEU A N 1
ATOM 2301 C CA . LEU A 1 318 ? 62.690 95.640 109.494 1.00 22.55 300 LEU A CA 1
ATOM 2302 C C . LEU A 1 318 ? 61.701 96.781 109.677 1.00 20.09 300 LEU A C 1
ATOM 2303 O O . LEU A 1 318 ? 60.894 97.034 108.791 1.00 23.11 300 LEU A O 1
ATOM 2308 N N . LEU A 1 319 ? 61.763 97.484 110.810 1.00 23.13 301 LEU A N 1
ATOM 2309 C CA . LEU A 1 319 ? 60.816 98.561 111.064 1.00 23.25 301 LEU A CA 1
ATOM 2310 C C . LEU A 1 319 ? 61.047 99.700 110.070 1.00 25.29 301 LEU A C 1
ATOM 2311 O O . LEU A 1 319 ? 62.150 100.156 109.910 1.00 25.10 301 LEU A O 1
ATOM 2316 N N . GLY A 1 320 ? 59.975 100.134 109.404 1.00 24.75 302 GLY A N 1
ATOM 2317 C CA . GLY A 1 320 ? 60.050 101.189 108.416 1.00 24.57 302 GLY A CA 1
ATOM 2318 C C . GLY A 1 320 ? 60.498 100.705 107.040 1.00 24.61 302 GLY A C 1
ATOM 2319 O O . GLY A 1 320 ? 60.641 101.496 106.133 1.00 27.25 302 GLY A O 1
ATOM 2320 N N . VAL A 1 321 ? 60.706 99.409 106.875 1.00 22.71 303 VAL A N 1
ATOM 2321 C CA . VAL A 1 321 ? 61.151 98.875 105.585 1.00 23.82 303 VAL A CA 1
ATOM 2322 C C . VAL A 1 321 ? 59.950 98.601 104.678 1.00 25.42 303 VAL A C 1
ATOM 2323 O O . VAL A 1 321 ? 58.874 98.234 105.149 1.00 21.25 303 VAL A O 1
ATOM 2327 N N . ASP A 1 322 ? 60.126 98.796 103.373 1.00 26.78 304 ASP A N 1
ATOM 2328 C CA . ASP A 1 322 ? 59.040 98.524 102.432 1.00 30.24 304 ASP A CA 1
ATOM 2329 C C . ASP A 1 322 ? 58.661 97.056 102.495 1.00 30.84 304 ASP A C 1
ATOM 2330 O O . ASP A 1 322 ? 59.530 96.177 102.529 1.00 27.81 304 ASP A O 1
ATOM 2335 N N . TYR A 1 323 ? 57.361 96.798 102.517 1.00 28.76 305 TYR A N 1
ATOM 2336 C CA . TYR A 1 323 ? 56.852 95.451 102.674 1.00 26.89 305 TYR A CA 1
ATOM 2337 C C . TYR A 1 323 ? 56.889 94.708 101.325 1.00 32.13 305 TYR A C 1
ATOM 2338 O O . TYR A 1 323 ? 55.869 94.493 100.670 1.00 25.95 305 TYR A O 1
ATOM 2347 N N . GLN A 1 324 ? 58.099 94.336 100.920 1.00 25.61 306 GLN A N 1
ATOM 2348 C CA . GLN A 1 324 ? 58.299 93.555 99.702 1.00 26.32 306 GLN A CA 1
ATOM 2349 C C . GLN A 1 324 ? 59.549 92.703 99.849 1.00 25.82 306 GLN A C 1
ATOM 2350 O O . GLN A 1 324 ? 60.422 93.012 100.663 1.00 24.97 306 GLN A O 1
ATOM 2356 N N . TYR A 1 325 ? 59.629 91.631 99.082 1.00 24.09 307 TYR A N 1
ATOM 2357 C CA . TYR A 1 325 ? 60.703 90.655 99.275 1.00 25.50 307 TYR A CA 1
ATOM 2358 C C . TYR A 1 325 ? 62.069 91.316 99.155 1.00 24.88 307 TYR A C 1
ATOM 2359 O O . TYR A 1 325 ? 62.898 91.185 100.043 1.00 20.48 307 TYR A O 1
ATOM 2368 N N . SER A 1 326 ? 62.297 92.014 98.045 1.00 25.65 308 SER A N 1
ATOM 2369 C CA . SER A 1 326 ? 63.612 92.577 97.755 1.00 28.45 308 SER A CA 1
ATOM 2370 C C . SER A 1 326 ? 64.049 93.553 98.844 1.00 25.43 308 SER A C 1
ATOM 2371 O O . SER A 1 326 ? 65.221 93.571 99.225 1.00 29.50 308 SER A O 1
ATOM 2374 N N . SER A 1 327 ? 63.122 94.353 99.353 1.00 23.52 309 SER A N 1
ATOM 2375 C CA . SER A 1 327 ? 63.478 95.370 100.372 1.00 24.56 309 SER A CA 1
ATOM 2376 C C . SER A 1 327 ? 63.744 94.729 101.728 1.00 23.02 309 SER A C 1
ATOM 2377 O O . SER A 1 327 ? 64.673 95.110 102.429 1.00 20.02 309 SER A O 1
ATOM 2380 N N . ILE A 1 328 ? 62.929 93.751 102.082 1.00 19.28 310 ILE A N 1
ATOM 2381 C CA . ILE A 1 328 ? 63.121 92.994 103.299 1.00 20.94 310 ILE A CA 1
ATOM 2382 C C . ILE A 1 328 ? 64.447 92.200 103.248 1.00 19.59 310 ILE A C 1
ATOM 2383 O O . ILE A 1 328 ? 65.233 92.210 104.206 1.00 18.07 310 ILE A O 1
ATOM 2388 N N . TRP A 1 329 ? 64.710 91.537 102.131 1.00 19.43 311 TRP A N 1
ATOM 2389 C CA . TRP A 1 329 ? 65.961 90.785 102.009 1.00 21.89 311 TRP A CA 1
ATOM 2390 C C . TRP A 1 329 ? 67.173 91.727 102.176 1.00 22.35 311 TRP A C 1
ATOM 2391 O O . TRP A 1 329 ? 68.074 91.454 102.985 1.00 22.23 311 TRP A O 1
ATOM 2402 N N . GLN A 1 330 ? 67.155 92.856 101.464 1.00 22.88 312 GLN A N 1
ATOM 2403 C CA . GLN A 1 330 ? 68.237 93.821 101.520 1.00 27.57 312 GLN A CA 1
ATOM 2404 C C . GLN A 1 330 ? 68.459 94.354 102.957 1.00 23.26 312 GLN A C 1
ATOM 2405 O O . GLN A 1 330 ? 69.583 94.483 103.397 1.00 21.60 312 GLN A O 1
ATOM 2411 N N . ALA A 1 331 ? 67.389 94.612 103.674 1.00 21.42 313 ALA A N 1
ATOM 2412 C CA . ALA A 1 331 ? 67.469 95.024 105.080 1.00 20.35 313 ALA A CA 1
ATOM 2413 C C . ALA A 1 331 ? 68.113 93.950 105.976 1.00 21.48 313 ALA A C 1
ATOM 2414 O O . ALA A 1 331 ? 68.709 94.279 106.999 1.00 22.02 313 ALA A O 1
ATOM 2416 N N . LEU A 1 332 ? 67.982 92.671 105.593 1.00 18.45 314 LEU A N 1
ATOM 2417 C CA . LEU A 1 332 ? 68.555 91.570 106.352 1.00 19.26 314 LEU A CA 1
ATOM 2418 C C . LEU A 1 332 ? 69.832 91.001 105.701 1.00 22.32 314 LEU A C 1
ATOM 2419 O O . LEU A 1 332 ? 70.317 89.935 106.113 1.00 20.26 314 LEU A O 1
ATOM 2424 N N . ALA A 1 333 ? 70.363 91.702 104.713 1.00 18.36 315 ALA A N 1
ATOM 2425 C CA . ALA A 1 333 ? 71.502 91.197 103.918 1.00 23.08 315 ALA A CA 1
ATOM 2426 C C . ALA A 1 333 ? 72.696 90.789 104.782 1.00 23.04 315 ALA A C 1
ATOM 2427 O O . ALA A 1 333 ? 73.300 89.745 104.540 1.00 21.88 315 ALA A O 1
ATOM 2429 N N . ALA A 1 334 ? 73.028 91.600 105.788 1.00 22.13 316 ALA A N 1
ATOM 2430 C CA . ALA A 1 334 ? 74.284 91.386 106.537 1.00 22.27 316 ALA A CA 1
ATOM 2431 C C . ALA A 1 334 ? 74.154 90.332 107.611 1.00 21.73 316 ALA A C 1
ATOM 2432 O O . ALA A 1 334 ? 75.143 89.955 108.178 1.00 21.69 316 ALA A O 1
ATOM 2434 N N . PHE A 1 335 ? 72.955 89.858 107.885 1.00 18.04 317 PHE A N 1
ATOM 2435 C CA . PHE A 1 335 ? 72.732 88.956 109.019 1.00 20.40 317 PHE A CA 1
ATOM 2436 C C . PHE A 1 335 ? 73.068 87.530 108.630 1.00 22.38 317 PHE A C 1
ATOM 2437 O O . PHE A 1 335 ? 72.716 87.079 107.527 1.00 19.77 317 PHE A O 1
ATOM 2445 N N . ASN A 1 336 ? 73.755 86.833 109.524 1.00 23.81 318 ASN A N 1
ATOM 2446 C CA . ASN A 1 336 ? 74.007 85.389 109.381 1.00 23.38 318 ASN A CA 1
ATOM 2447 C C . ASN A 1 336 ? 72.911 84.661 110.063 1.00 23.54 318 ASN A C 1
ATOM 2448 O O . ASN A 1 336 ? 72.868 84.584 111.310 1.00 20.15 318 ASN A O 1
ATOM 2453 N N . PHE A 1 337 ? 72.021 84.090 109.271 1.00 23.50 319 PHE A N 1
ATOM 2454 C CA . PHE A 1 337 ? 70.822 83.478 109.835 1.00 26.60 319 PHE A CA 1
ATOM 2455 C C . PHE A 1 337 ? 71.070 82.215 110.666 1.00 25.34 319 PHE A C 1
ATOM 2456 O O . PHE A 1 337 ? 70.228 81.872 111.470 1.00 27.07 319 PHE A O 1
ATOM 2464 N N . GLU A 1 338 ? 72.240 81.571 110.522 1.00 24.68 320 GLU A N 1
ATOM 2465 C CA . GLU A 1 338 ? 72.645 80.518 111.465 1.00 25.44 320 GLU A CA 1
ATOM 2466 C C . GLU A 1 338 ? 72.637 81.072 112.916 1.00 25.92 320 GLU A C 1
ATOM 2467 O O . GLU A 1 338 ? 72.402 80.318 113.852 1.00 28.09 320 GLU A O 1
ATOM 2473 N N . ASP A 1 339 ? 72.847 82.388 113.083 1.00 24.16 321 ASP A N 1
ATOM 2474 C CA . ASP A 1 339 ? 72.855 83.014 114.427 1.00 24.48 321 ASP A CA 1
ATOM 2475 C C . ASP A 1 339 ? 71.463 83.283 114.996 1.00 21.52 321 ASP A C 1
ATOM 2476 O O . ASP A 1 339 ? 71.289 83.283 116.212 1.00 21.44 321 ASP A O 1
ATOM 2481 N N . TYR A 1 340 ? 70.497 83.545 114.131 1.00 20.42 322 TYR A N 1
ATOM 2482 C CA . TYR A 1 340 ? 69.196 84.034 114.551 1.00 19.51 322 TYR A CA 1
ATOM 2483 C C . TYR A 1 340 ? 68.083 83.001 114.542 1.00 20.02 322 TYR A C 1
ATOM 2484 O O . TYR A 1 340 ? 67.143 83.087 115.355 1.00 19.65 322 TYR A O 1
ATOM 2493 N N . PHE A 1 341 ? 68.153 82.055 113.611 1.00 18.99 323 PHE A N 1
ATOM 2494 C CA . PHE A 1 341 ? 67.126 80.996 113.499 1.00 22.31 323 PHE A CA 1
ATOM 2495 C C . PHE A 1 341 ? 67.842 79.757 113.065 1.00 23.59 323 PHE A C 1
ATOM 2496 O O . PHE A 1 341 ? 68.159 79.620 111.871 1.00 24.63 323 PHE A O 1
ATOM 2504 N N . VAL A 1 342 ? 68.147 78.862 114.008 1.00 21.12 324 VAL A N 1
ATOM 2505 C CA . VAL A 1 342 ? 68.844 77.605 113.658 1.00 23.26 324 VAL A CA 1
ATOM 2506 C C . VAL A 1 342 ? 67.975 76.764 112.719 1.00 20.81 324 VAL A C 1
ATOM 2507 O O . VAL A 1 342 ? 66.794 76.528 113.002 1.00 22.98 324 VAL A O 1
ATOM 2511 N N . ASN A 1 343 ? 68.555 76.317 111.605 1.00 21.39 325 ASN A N 1
ATOM 2512 C CA . ASN A 1 343 ? 67.839 75.476 110.617 1.00 24.11 325 ASN A CA 1
ATOM 2513 C C . ASN A 1 343 ? 66.593 76.121 109.932 1.00 23.02 325 ASN A C 1
ATOM 2514 O O . ASN A 1 343 ? 65.648 75.413 109.525 1.00 21.45 325 ASN A O 1
ATOM 2519 N N . ILE A 1 344 ? 66.599 77.451 109.822 1.00 21.84 326 ILE A N 1
ATOM 2520 C CA . ILE A 1 344 ? 65.599 78.188 109.067 1.00 19.52 326 ILE A CA 1
ATOM 2521 C C . ILE A 1 344 ? 66.368 79.207 108.259 1.00 20.92 326 ILE A C 1
ATOM 2522 O O . ILE A 1 344 ? 67.118 79.973 108.827 1.00 22.35 326 ILE A O 1
ATOM 2527 N N . THR A 1 345 ? 66.213 79.184 106.931 1.00 19.87 327 THR A N 1
ATOM 2528 C CA . THR A 1 345 ? 67.048 80.025 106.053 1.00 20.89 327 THR A CA 1
ATOM 2529 C C . THR A 1 345 ? 66.481 81.463 105.948 1.00 22.81 327 THR A C 1
ATOM 2530 O O . THR A 1 345 ? 65.289 81.730 106.233 1.00 16.61 327 THR A O 1
ATOM 2534 N N . LYS A 1 346 ? 67.334 82.373 105.529 1.00 20.72 328 LYS A N 1
ATOM 2535 C CA . LYS A 1 346 ? 66.940 83.745 105.331 1.00 20.71 328 LYS A CA 1
ATOM 2536 C C . LYS A 1 346 ? 65.837 83.802 104.264 1.00 20.07 328 LYS A C 1
ATOM 2537 O O . LYS A 1 346 ? 64.821 84.462 104.465 1.00 21.69 328 LYS A O 1
ATOM 2543 N N . GLU A 1 347 ? 66.034 83.086 103.152 1.00 19.64 329 GLU A N 1
ATOM 2544 C CA . GLU A 1 347 ? 65.025 83.012 102.096 1.00 23.04 329 GLU A CA 1
ATOM 2545 C C . GLU A 1 347 ? 63.658 82.511 102.629 1.00 22.53 329 GLU A C 1
ATOM 2546 O O . GLU A 1 347 ? 62.633 83.098 102.349 1.00 22.73 329 GLU A O 1
ATOM 2552 N N . GLU A 1 348 ? 63.668 81.435 103.402 1.00 23.26 330 GLU A N 1
ATOM 2553 C CA . GLU A 1 348 ? 62.449 80.922 104.049 1.00 22.89 330 GLU A CA 1
ATOM 2554 C C . GLU A 1 348 ? 61.729 81.982 104.900 1.00 21.97 330 GLU A C 1
ATOM 2555 O O . GLU A 1 348 ? 60.479 82.123 104.842 1.00 19.98 330 GLU A O 1
ATOM 2561 N N . PHE A 1 349 ? 62.511 82.697 105.690 1.00 18.29 331 PHE A N 1
ATOM 2562 C CA . PHE A 1 349 ? 61.989 83.694 106.588 1.00 19.10 331 PHE A CA 1
ATOM 2563 C C . PHE A 1 349 ? 61.400 84.868 105.819 1.00 22.46 331 PHE A C 1
ATOM 2564 O O . PHE A 1 349 ? 60.283 85.334 106.121 1.00 19.47 331 PHE A O 1
ATOM 2572 N N . VAL A 1 350 ? 62.098 85.335 104.806 1.00 20.95 332 VAL A N 1
ATOM 2573 C CA . VAL A 1 350 ? 61.586 86.491 104.081 1.00 20.74 332 VAL A CA 1
ATOM 2574 C C . VAL A 1 350 ? 60.283 86.098 103.352 1.00 23.18 332 VAL A C 1
ATOM 2575 O O . VAL A 1 350 ? 59.320 86.838 103.393 1.00 21.56 332 VAL A O 1
ATOM 2579 N N . HIS A 1 351 ? 60.269 84.919 102.707 1.00 21.80 333 HIS A N 1
ATOM 2580 C CA . HIS A 1 351 ? 59.056 84.416 102.063 1.00 23.54 333 HIS A CA 1
ATOM 2581 C C . HIS A 1 351 ? 57.891 84.283 103.039 1.00 23.55 333 HIS A C 1
ATOM 2582 O O . HIS A 1 351 ? 56.748 84.627 102.694 1.00 25.60 333 HIS A O 1
ATOM 2589 N N . LEU A 1 352 ? 58.171 83.772 104.231 1.00 21.65 334 LEU A N 1
ATOM 2590 C CA . LEU A 1 352 ? 57.171 83.722 105.296 1.00 22.94 334 LEU A CA 1
ATOM 2591 C C . LEU A 1 352 ? 56.562 85.104 105.523 1.00 24.84 334 LEU A C 1
ATOM 2592 O O . LEU A 1 352 ? 55.353 85.244 105.570 1.00 21.42 334 LEU A O 1
ATOM 2597 N N . LEU A 1 353 ? 57.408 86.118 105.664 1.00 20.22 335 LEU A N 1
ATOM 2598 C CA . LEU A 1 353 ? 56.918 87.455 105.975 1.00 22.06 335 LEU A CA 1
ATOM 2599 C C . LEU A 1 353 ? 56.058 88.062 104.914 1.00 23.83 335 LEU A C 1
ATOM 2600 O O . LEU A 1 353 ? 55.128 88.782 105.249 1.00 22.38 335 LEU A O 1
ATOM 2605 N N . VAL A 1 354 ? 56.367 87.789 103.639 1.00 23.31 336 VAL A N 1
ATOM 2606 C CA . VAL A 1 354 ? 55.741 88.491 102.527 1.00 29.24 336 VAL A CA 1
ATOM 2607 C C . VAL A 1 354 ? 54.786 87.686 101.651 1.00 32.02 336 VAL A C 1
ATOM 2608 O O . VAL A 1 354 ? 53.990 88.290 100.956 1.00 37.77 336 VAL A O 1
ATOM 2612 N N . ASP A 1 355 ? 54.888 86.358 101.631 1.00 30.98 337 ASP A N 1
ATOM 2613 C CA . ASP A 1 355 ? 54.018 85.545 100.739 1.00 35.68 337 ASP A CA 1
ATOM 2614 C C . ASP A 1 355 ? 52.566 85.625 101.226 1.00 39.40 337 ASP A C 1
ATOM 2615 O O . ASP A 1 355 ? 51.642 85.810 100.428 1.00 67.53 337 ASP A O 1
#

CATH classification: 3.30.930.10

Nearest PDB structures (foldseek):
  5ij6-assembly1_A  TM=1.003E+00  e=2.046E-74  Enterococcus faecalis V583
  8crl-assembly1_A  TM=9.800E-01  e=9.975E-46  Listeria monocytogenes
  6jom-assembly2_B  TM=9.091E-01  e=9.391E-36  Mesomycoplasma hyopneumoniae J
  3a7a-assembly1_A  TM=6.541E-01  e=1.160E-23  Escherichia coli K-12
  4tvw-assembly1_A  TM=6.154E-01  e=1.609E-24  Escherichia coli

InterPro domains:
  IPR004143 Biotinyl protein ligase (BPL) and lipoyl protein ligase (LPL), catalytic domain [PF21948] (10-209)
  IPR004143 Biotinyl protein ligase (BPL) and lipoyl protein ligase (LPL), catalytic domain [PS51733] (26-217)
  IPR004562 Lipoyltransferase/lipoate-protein ligase [PTHR12561] (4-334)
  IPR004562 Lipoyltransferase/lipoate-protein ligase [TIGR00545] (7-329)
  IPR019491 Lipoate protein ligase, C-terminal [PF10437] (251-335)
  IPR045864 Class II Aminoacyl-tRNA synthetase/Biotinyl protein ligase (BPL) and lipoyl protein ligase (LPL) [G3DSA:3.30.930.10] (1-249)
  IPR045864 Class II Aminoacyl-tRNA synthetase/Biotinyl protein ligase (BPL) and lipoyl protein ligase (LPL) [SSF55681] (1-248)

Radius of gyration: 20.45 Å; Cα contacts (8 Å, |Δi|>4): 638; chains: 1; bounding box: 46×55×52 Å

Sequence (322 aa):
GMRYVIMQSRDIRENLATEDYLLNTLSFEEPLVLFYIQEPCVILGRNQNAYEEIDLAYAREEKGIVITRRLSGGGAVYDDLGNVSFSFVVQEGHQAFGDFKAFTKPIIEALHKMGATGAEISGRNDLLIDGKKFSGNAMYTKKGKMYTHGTLMYDVDLAEVQRVLTRVTNLRPYLDDEKYQQLTIEEFRNRLLMELFDVESLTEIAEKEYVLTKADQQEIRKLVAEVYGNEAWIFGEAPKFTIKKEEKFKGGIVDARLTVEKGKIIELTIYGDYFAKKETTEIVAALLGVDYQYSSIWQALAAFNFEDYFVNITKEEFVHLLVD

Solvent-accessible surface area: 15540 Å² total; per-residue (Å²): 95,58,61,6,3,26,5,148,30,69,36,3,73,71,1,7,0,7,1,10,31,8,0,54,83,25,51,166,161,51,36,10,0,0,0,7,0,0,96,47,0,0,9,0,0,48,20,11,16,0,137,87,48,6,35,48,78,27,0,213,128,108,58,11,41,24,0,12,15,26,0,7,5,30,26,40,13,3,14,87,8,0,0,5,0,0,16,0,20,70,48,33,183,134,6,23,30,48,11,144,56,33,1,121,50,0,20,74,3,0,65,134,0,30,0,99,54,4,102,41,41,59,139,32,29,0,31,4,114,60,62,68,0,0,13,6,5,1,24,9,90,164,33,27,0,4,0,12,5,18,0,19,6,80,5,74,56,76,29,29,148,113,0,38,121,241,67,12,23,0,93,95,50,3,59,142,142,28,56,168,37,75,19,60,85,0,22,28,58,0,0,19,33,42,39,120,31,148,43,56,116,87,2,63,126,64,54,59,106,44,72,183,70,10,100,113,77,8,188,102,41,31,73,117,32,3,36,50,131,74,50,11,55,36,162,91,32,130,81,118,49,92,47,90,83,159,15,151,15,11,58,0,6,0,10,0,4,39,94,211,43,96,0,73,65,12,36,12,30,8,42,1,28,17,65,98,64,6,89,80,0,26,72,31,0,83,45,28,59,54,92,72,71,28,0,92,125,32,0,38,106,46,80,13,133,25,9,1,34,51,5,77,32,104,63,0,0,70,14,0,34,125

Foldseek 3Di:
DEFEEEDDDQDVLLVLLLVVLCLVVDDQVYKYKYKDHHAWEKEAAQFAALVQWWPVVVCVVVVHHYWYHQWFAGMFIGHQQKMKMKIKHFADPPRALPQQVVCVLVQVLQVVQQLPPWADPLSAFIDGPRATQKGWTKEDDPRIIMIMMMGRADDPVVVRVVTTVSHDHCLVRGDPVSNDDRSVRNVQSSVCSSVVHDDPVVRVVSYDDQDVVSVVSSVVCSDVHGVDPCNRNNDDFDADDWFWDQFSQWIKIWGFDADPQATATIGIGIRGGAHDDCVVLRVLRHGFGQDLVRSCVSCVVDDVCHGGNRADPNNVSVRSRD